Protein AF-A0A1Y6LSY5-F1 (afdb_monomer)

Organism: NCBI:txid1276529

Structure (mmCIF, N/CA/C/O backbone):
data_AF-A0A1Y6LSY5-F1
#
_entry.id   AF-A0A1Y6LSY5-F1
#
loop_
_atom_site.group_PDB
_atom_site.id
_atom_site.type_symbol
_atom_site.label_atom_id
_atom_site.label_alt_id
_atom_site.label_comp_id
_atom_site.label_asym_id
_atom_site.label_entity_id
_atom_site.label_seq_id
_atom_site.pdbx_PDB_ins_code
_atom_site.Cartn_x
_atom_site.Cartn_y
_atom_site.Cartn_z
_atom_site.occupancy
_atom_site.B_iso_or_equiv
_atom_site.auth_seq_id
_atom_site.auth_comp_id
_atom_site.aut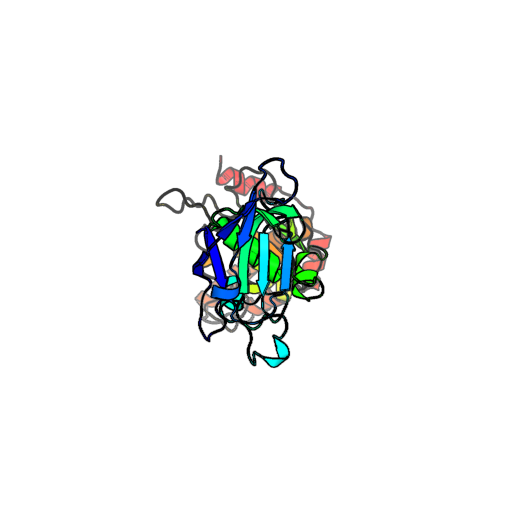h_asym_id
_atom_site.auth_atom_id
_atom_site.pdbx_PDB_model_num
ATOM 1 N N . MET A 1 1 ? 21.345 12.021 -33.290 1.00 91.94 1 MET A N 1
ATOM 2 C CA . MET A 1 1 ? 21.253 11.940 -31.817 1.00 91.94 1 MET A CA 1
ATOM 3 C C . MET A 1 1 ? 19.850 11.525 -31.396 1.00 91.94 1 MET A C 1
ATOM 5 O O . MET A 1 1 ? 18.907 11.811 -32.135 1.00 91.94 1 MET A O 1
ATOM 9 N N . ARG A 1 2 ? 19.722 10.850 -30.249 1.00 95.88 2 ARG A N 1
ATOM 10 C CA . ARG A 1 2 ? 18.450 10.449 -29.623 1.00 95.88 2 ARG A CA 1
ATOM 11 C C . ARG A 1 2 ? 18.491 10.653 -28.116 1.00 95.88 2 ARG A C 1
ATOM 13 O O . ARG A 1 2 ? 19.549 10.496 -27.515 1.00 95.88 2 ARG A O 1
ATOM 20 N N . ARG A 1 3 ? 17.364 11.013 -27.514 1.00 97.44 3 ARG A N 1
ATOM 21 C CA . ARG A 1 3 ? 17.230 11.173 -26.068 1.00 97.44 3 ARG A CA 1
ATOM 22 C C . ARG A 1 3 ? 17.108 9.805 -25.406 1.00 97.44 3 ARG A C 1
ATOM 24 O O . ARG A 1 3 ? 16.243 9.013 -25.765 1.00 97.44 3 ARG A O 1
ATOM 31 N N . VAL A 1 4 ? 17.954 9.555 -24.419 1.00 97.81 4 VAL A N 1
ATOM 32 C CA . VAL A 1 4 ? 18.065 8.290 -23.685 1.00 97.81 4 VAL A CA 1
ATOM 33 C C . VAL A 1 4 ? 17.999 8.541 -22.189 1.00 97.81 4 VAL A C 1
ATOM 35 O O . VAL A 1 4 ? 18.177 9.677 -21.748 1.00 97.81 4 VAL A O 1
ATOM 38 N N . ILE A 1 5 ? 17.760 7.495 -21.404 1.00 98.00 5 ILE A N 1
ATOM 39 C CA . ILE A 1 5 ? 17.793 7.586 -19.942 1.00 98.00 5 ILE A CA 1
ATOM 40 C C . ILE A 1 5 ? 19.147 7.088 -19.463 1.00 98.00 5 ILE A C 1
ATOM 42 O O . ILE A 1 5 ? 19.558 5.980 -19.799 1.00 98.00 5 ILE A O 1
ATOM 46 N N . PHE A 1 6 ? 19.821 7.890 -18.652 1.00 97.06 6 PHE A N 1
ATOM 47 C CA . PHE A 1 6 ? 21.109 7.565 -18.069 1.00 97.06 6 PHE A CA 1
ATOM 48 C C . PHE A 1 6 ? 21.019 7.531 -16.543 1.00 97.06 6 PHE A C 1
ATOM 50 O O . PHE A 1 6 ? 20.456 8.425 -15.909 1.00 97.06 6 PHE A O 1
ATOM 57 N N . PHE A 1 7 ? 21.596 6.486 -15.958 1.00 96.06 7 PHE A N 1
ATOM 58 C CA . PHE A 1 7 ? 21.745 6.287 -14.524 1.00 96.06 7 PHE A CA 1
ATOM 59 C C . PHE A 1 7 ? 23.231 6.389 -14.173 1.00 96.06 7 PHE A C 1
ATOM 61 O O . PHE A 1 7 ? 23.942 5.377 -14.186 1.00 96.06 7 PHE A O 1
ATOM 68 N N . PRO A 1 8 ? 23.727 7.597 -13.875 1.00 93.44 8 PRO A N 1
ATOM 69 C CA . PRO A 1 8 ? 25.110 7.791 -13.458 1.00 93.44 8 PRO A CA 1
ATOM 70 C C . PRO A 1 8 ? 25.452 7.024 -12.170 1.00 93.44 8 PRO A C 1
ATOM 72 O O . PRO A 1 8 ? 24.626 6.893 -11.269 1.00 93.44 8 PRO A O 1
ATOM 75 N N . ALA A 1 9 ? 26.703 6.567 -12.062 1.00 87.31 9 ALA A N 1
ATOM 76 C CA . ALA A 1 9 ? 27.170 5.736 -10.946 1.00 87.31 9 ALA A CA 1
ATOM 77 C C . ALA A 1 9 ? 27.631 6.513 -9.698 1.00 87.31 9 ALA A C 1
ATOM 79 O O . ALA A 1 9 ? 27.889 5.903 -8.663 1.00 87.31 9 ALA A O 1
ATOM 80 N N . HIS A 1 10 ? 27.781 7.840 -9.775 1.00 83.12 10 HIS A N 1
ATOM 81 C CA . HIS A 1 10 ? 28.336 8.625 -8.668 1.00 83.12 10 HIS A CA 1
ATOM 82 C C . HIS A 1 10 ? 27.351 8.764 -7.495 1.00 83.12 10 HIS A C 1
ATOM 84 O O . HIS A 1 10 ? 26.141 8.580 -7.631 1.00 83.12 10 HIS A O 1
ATOM 90 N N . THR A 1 11 ? 27.873 9.081 -6.311 1.00 79.12 11 THR A N 1
ATOM 91 C CA . THR A 1 11 ? 27.080 9.209 -5.082 1.00 79.12 11 THR A CA 1
ATOM 92 C C . THR A 1 11 ? 26.101 10.382 -5.157 1.00 79.12 11 THR A C 1
ATOM 94 O O . THR A 1 11 ? 26.493 11.500 -5.480 1.00 79.12 11 THR A O 1
ATOM 97 N N . GLY A 1 12 ? 24.835 10.141 -4.801 1.00 81.56 12 GLY A N 1
ATOM 98 C CA . GLY A 1 12 ? 23.785 11.168 -4.761 1.00 81.56 12 GLY A CA 1
ATOM 99 C C . GLY A 1 12 ? 23.181 11.503 -6.126 1.00 81.56 12 GLY A C 1
ATOM 100 O O . GLY A 1 12 ? 22.377 12.432 -6.229 1.00 81.56 12 GLY A O 1
ATOM 101 N N . ALA A 1 13 ? 23.553 10.752 -7.160 1.00 86.81 13 ALA A N 1
ATOM 102 C CA . ALA A 1 13 ? 23.092 10.990 -8.510 1.00 86.81 13 ALA A CA 1
ATOM 103 C C . ALA A 1 13 ? 21.610 10.633 -8.683 1.00 86.81 13 ALA A C 1
ATOM 105 O O . ALA A 1 13 ? 21.044 9.819 -7.950 1.00 86.81 13 ALA A O 1
ATOM 106 N N . LYS A 1 14 ? 20.977 11.243 -9.684 1.00 91.88 14 LYS A N 1
ATOM 107 C CA . LYS A 1 14 ? 19.593 10.969 -10.081 1.00 91.88 14 LYS A CA 1
ATOM 108 C C . LYS A 1 14 ? 19.559 10.494 -11.534 1.00 91.88 14 LYS A C 1
ATOM 110 O O . LYS A 1 14 ? 20.489 10.798 -12.279 1.00 91.88 14 LYS A O 1
ATOM 115 N N . PRO A 1 15 ? 18.507 9.767 -11.945 1.00 94.50 15 PRO A N 1
ATOM 116 C CA . PRO A 1 15 ? 18.290 9.467 -13.354 1.00 94.50 15 PRO A CA 1
ATOM 117 C C . PRO A 1 15 ? 18.149 10.761 -14.147 1.00 94.50 15 PRO A C 1
ATOM 119 O O . PRO A 1 15 ? 17.471 11.690 -13.701 1.00 94.50 15 PRO A O 1
ATOM 122 N N . GLU A 1 16 ? 18.751 10.803 -15.326 1.00 95.75 16 GLU A N 1
ATOM 123 C CA . GLU A 1 16 ? 18.718 11.975 -16.194 1.00 95.75 16 GLU A CA 1
ATOM 124 C C . GLU A 1 16 ? 18.523 11.584 -17.656 1.00 95.75 16 GLU A C 1
ATOM 126 O O . GLU A 1 16 ? 18.865 10.479 -18.080 1.00 95.75 16 GLU A O 1
ATOM 131 N N . PHE A 1 17 ? 17.970 12.506 -18.443 1.00 97.38 17 PHE A N 1
ATOM 132 C CA . PHE A 1 17 ? 17.958 12.357 -19.890 1.00 97.38 17 PHE A CA 1
ATOM 133 C C . PHE A 1 17 ? 19.288 12.829 -20.472 1.00 97.38 17 PHE A C 1
ATOM 135 O O . PHE A 1 17 ? 19.759 13.918 -20.144 1.00 97.38 17 PHE A O 1
ATOM 142 N N . ARG A 1 18 ? 19.860 12.044 -21.384 1.00 96.69 18 ARG A N 1
ATOM 143 C CA . ARG A 1 18 ? 21.050 12.418 -22.158 1.00 96.69 18 ARG A CA 1
ATOM 144 C C . ARG A 1 18 ? 20.812 12.268 -23.649 1.00 96.69 18 ARG A C 1
ATOM 146 O O . ARG A 1 18 ? 19.907 11.556 -24.074 1.00 96.69 18 ARG A O 1
ATOM 153 N N . TRP A 1 19 ? 21.637 12.941 -24.441 1.00 97.06 19 TRP A N 1
ATOM 154 C CA . TRP A 1 19 ? 21.686 12.747 -25.884 1.00 97.06 19 TRP A CA 1
ATOM 155 C C . TRP A 1 19 ? 22.710 11.670 -26.219 1.00 97.06 19 TRP A C 1
ATOM 157 O O . TRP A 1 19 ? 23.862 11.761 -25.808 1.00 97.06 19 TRP A O 1
ATOM 167 N N . LEU A 1 20 ? 22.273 10.663 -26.968 1.00 95.31 20 LEU A N 1
ATOM 168 C CA . LEU A 1 20 ? 23.091 9.567 -27.459 1.00 95.31 20 LEU A CA 1
ATOM 169 C C . LEU A 1 20 ? 23.329 9.724 -28.957 1.00 95.31 20 LEU A C 1
ATOM 171 O O . LEU A 1 20 ? 22.391 9.990 -29.724 1.00 95.31 20 LEU A O 1
ATOM 175 N N . ASN A 1 21 ? 24.572 9.539 -29.386 1.00 95.38 21 ASN A N 1
ATOM 176 C CA . ASN A 1 21 ? 24.885 9.447 -30.804 1.00 95.38 21 ASN A CA 1
ATOM 177 C C . ASN A 1 21 ? 24.342 8.132 -31.370 1.00 95.38 21 ASN A C 1
ATOM 179 O O . ASN A 1 21 ? 24.413 7.078 -30.746 1.00 95.38 21 ASN A O 1
ATOM 183 N N . VAL A 1 22 ? 23.741 8.224 -32.554 1.00 93.81 22 VAL A N 1
ATOM 184 C CA . VAL A 1 22 ? 23.185 7.076 -33.269 1.00 93.81 22 VAL A CA 1
ATOM 185 C C . VAL A 1 22 ? 23.714 7.150 -34.685 1.00 93.81 22 VAL A C 1
ATOM 187 O O . VAL A 1 22 ? 23.437 8.120 -35.396 1.00 93.81 22 VAL A O 1
ATOM 190 N N . HIS A 1 23 ? 24.484 6.143 -35.067 1.00 91.50 23 HIS A N 1
ATOM 191 C CA . HIS A 1 23 ? 25.054 6.015 -36.397 1.00 91.50 23 HIS A CA 1
ATOM 192 C C . HIS A 1 23 ? 24.059 5.297 -37.294 1.00 91.50 23 HIS A C 1
ATOM 194 O O . HIS A 1 23 ? 23.411 4.352 -36.862 1.00 91.50 23 HIS A O 1
ATOM 200 N N . THR A 1 24 ? 23.899 5.775 -38.527 1.00 89.94 24 THR A N 1
ATOM 201 C CA . THR A 1 24 ? 23.106 5.082 -39.548 1.00 89.94 24 THR A CA 1
ATOM 202 C C . THR A 1 24 ? 24.071 4.433 -40.525 1.00 89.94 24 THR A C 1
ATOM 204 O O . THR A 1 24 ? 24.927 5.117 -41.082 1.00 89.94 24 THR A O 1
ATOM 207 N N . MET A 1 25 ? 23.945 3.125 -40.696 1.00 86.56 25 MET A N 1
ATOM 208 C CA . MET A 1 25 ? 24.804 2.299 -41.538 1.00 86.56 25 MET A CA 1
ATOM 209 C C . MET A 1 25 ? 23.954 1.618 -42.613 1.00 86.56 25 MET A C 1
ATOM 211 O O . MET A 1 25 ? 22.769 1.354 -42.400 1.00 86.56 25 MET A O 1
ATOM 215 N N . LEU A 1 26 ? 24.544 1.366 -43.780 1.00 83.19 26 LEU A N 1
ATOM 216 C CA . LEU A 1 26 ? 23.905 0.605 -44.854 1.00 83.19 26 LEU A CA 1
ATOM 217 C C . LEU A 1 26 ? 24.051 -0.888 -44.564 1.00 83.19 26 LEU A C 1
ATOM 219 O O . LEU A 1 26 ? 25.122 -1.330 -44.155 1.00 83.19 26 LEU A O 1
ATOM 223 N N . MET A 1 27 ? 22.991 -1.664 -44.779 1.00 74.44 27 MET A N 1
ATOM 224 C CA . MET A 1 27 ? 23.094 -3.117 -44.739 1.00 74.44 27 MET A CA 1
ATOM 225 C C . MET A 1 27 ? 23.803 -3.635 -45.989 1.00 74.44 27 MET A C 1
ATOM 227 O O . MET A 1 27 ? 23.497 -3.231 -47.111 1.00 74.44 27 MET A O 1
ATOM 231 N N . ASP A 1 28 ? 24.681 -4.617 -45.798 1.00 68.50 28 ASP A N 1
ATOM 232 C CA . ASP A 1 28 ? 25.468 -5.260 -46.861 1.00 68.50 28 ASP A CA 1
ATOM 233 C C . ASP A 1 28 ? 24.628 -6.080 -47.866 1.00 68.50 28 ASP A C 1
ATOM 235 O O . ASP A 1 28 ? 25.158 -6.690 -48.791 1.00 68.50 28 ASP A O 1
ATOM 239 N N . LYS A 1 29 ? 23.296 -6.104 -47.720 1.00 66.81 29 LYS A N 1
ATOM 240 C CA . LYS A 1 29 ? 22.383 -6.905 -48.554 1.00 66.81 29 LYS A CA 1
ATOM 241 C C . LYS A 1 29 ? 22.022 -6.260 -49.899 1.00 66.81 29 LYS A C 1
ATOM 243 O O . LYS A 1 29 ? 21.258 -6.851 -50.657 1.00 66.81 29 LYS A O 1
ATOM 248 N N . GLY A 1 30 ? 22.558 -5.077 -50.215 1.00 61.47 30 GLY A N 1
ATOM 249 C CA . GLY A 1 30 ? 22.396 -4.432 -51.528 1.00 61.47 30 GLY A CA 1
ATOM 250 C C . GLY A 1 30 ? 20.985 -3.913 -51.844 1.00 61.47 30 GLY A C 1
ATOM 251 O O . GLY A 1 30 ? 20.753 -3.425 -52.946 1.00 61.47 30 GLY A O 1
ATOM 252 N N . ASP A 1 31 ? 20.049 -3.978 -50.893 1.00 74.75 31 ASP A N 1
ATOM 253 C CA . ASP A 1 31 ? 18.661 -3.507 -51.024 1.00 74.75 31 ASP A CA 1
ATOM 254 C C . ASP A 1 31 ? 18.472 -2.035 -50.605 1.00 74.75 31 ASP A C 1
ATOM 256 O O . ASP A 1 31 ? 17.360 -1.508 -50.637 1.00 74.75 31 ASP A O 1
ATOM 260 N N . GLY A 1 32 ? 19.557 -1.363 -50.205 1.00 74.50 32 GLY A N 1
ATOM 261 C CA . GLY A 1 32 ? 19.534 0.014 -49.710 1.00 74.50 32 GLY A CA 1
ATOM 262 C C . GLY A 1 32 ? 18.937 0.165 -48.308 1.00 74.50 32 GLY A C 1
ATOM 263 O O . GLY A 1 32 ? 18.716 1.294 -47.868 1.00 74.50 32 GLY A O 1
ATOM 264 N N . SER A 1 33 ? 18.672 -0.934 -47.593 1.00 79.75 33 SER A N 1
ATOM 265 C CA . SER A 1 33 ? 18.191 -0.868 -46.215 1.00 79.75 33 SER A CA 1
ATOM 266 C C . SER A 1 33 ? 19.272 -0.321 -45.278 1.00 79.75 33 SER A C 1
ATOM 268 O O . SER A 1 33 ? 20.468 -0.570 -45.439 1.00 79.75 33 SER A O 1
ATOM 270 N N . THR A 1 34 ? 18.849 0.468 -44.292 1.00 85.69 34 THR A N 1
ATOM 271 C CA . THR A 1 34 ? 19.737 1.058 -43.285 1.00 85.69 34 THR A CA 1
ATOM 272 C C . THR A 1 34 ? 19.399 0.544 -41.899 1.00 85.69 34 THR A C 1
ATOM 274 O O . THR A 1 34 ? 18.222 0.360 -41.577 1.00 85.69 34 THR A O 1
ATOM 277 N N . TYR A 1 35 ? 20.408 0.427 -41.046 1.00 89.00 35 TYR A N 1
ATOM 278 C CA . TYR A 1 35 ? 20.239 0.183 -39.620 1.00 89.00 35 TYR A CA 1
ATOM 279 C C . TYR A 1 35 ? 20.907 1.269 -38.788 1.00 89.00 35 TYR A C 1
ATOM 281 O O . TYR A 1 35 ? 21.721 2.057 -39.268 1.00 89.00 35 TYR A O 1
ATOM 289 N N . GLN A 1 36 ? 20.498 1.332 -37.531 1.00 91.38 36 GLN A N 1
ATOM 290 C CA . GLN A 1 36 ? 20.936 2.293 -36.545 1.00 91.38 36 GLN A CA 1
ATOM 291 C C . GLN A 1 36 ? 21.673 1.580 -35.420 1.00 91.38 36 GLN A C 1
ATOM 293 O O . GLN A 1 36 ? 21.140 0.640 -34.829 1.00 91.38 36 GLN A O 1
ATOM 298 N N . THR A 1 37 ? 22.866 2.075 -35.106 1.00 90.50 37 THR A N 1
ATOM 299 C CA . THR A 1 37 ? 23.725 1.593 -34.021 1.00 90.50 37 THR A CA 1
ATOM 300 C C . THR A 1 37 ? 23.961 2.717 -33.007 1.00 90.50 37 THR A C 1
ATOM 302 O O . THR A 1 37 ? 24.405 3.808 -33.384 1.00 90.50 37 THR A O 1
ATOM 305 N N . PRO A 1 38 ? 23.623 2.506 -31.722 1.00 92.31 38 PRO A N 1
ATOM 306 C CA . PRO A 1 38 ? 23.819 3.506 -30.680 1.00 92.31 38 PRO A CA 1
ATOM 307 C C . PRO A 1 38 ? 25.255 3.482 -30.141 1.00 92.31 38 PRO A C 1
ATOM 309 O O . PRO A 1 38 ? 25.773 2.428 -29.782 1.00 92.31 38 PRO A O 1
ATOM 312 N N . ASP A 1 39 ? 25.868 4.655 -29.999 1.00 92.69 39 ASP A N 1
ATOM 313 C CA . ASP A 1 39 ? 27.188 4.824 -29.379 1.00 92.69 39 ASP A CA 1
ATOM 314 C C . ASP A 1 39 ? 27.072 4.859 -27.846 1.00 92.69 39 ASP A C 1
ATOM 316 O O . ASP A 1 39 ? 27.205 5.899 -27.198 1.00 92.69 39 ASP A O 1
ATOM 320 N N . VAL A 1 40 ? 26.755 3.709 -27.246 1.00 92.12 40 VAL A N 1
ATOM 321 C CA . VAL A 1 40 ? 26.609 3.578 -25.784 1.00 92.12 40 VAL A CA 1
ATOM 322 C C . VAL A 1 40 ? 27.934 3.717 -25.033 1.00 92.12 40 VAL A C 1
ATOM 324 O O . VAL A 1 40 ? 27.926 4.077 -23.856 1.00 92.12 40 VAL A O 1
ATOM 327 N N . GLN A 1 41 ? 29.064 3.480 -25.704 1.00 90.31 41 GLN A N 1
ATOM 328 C CA . GLN A 1 41 ? 30.402 3.605 -25.119 1.00 90.31 41 GLN A CA 1
ATOM 329 C C . GLN A 1 41 ? 30.705 5.048 -24.715 1.00 90.31 41 GLN A C 1
ATOM 331 O O . GLN A 1 41 ? 31.271 5.267 -23.649 1.00 90.31 41 GLN A O 1
ATOM 336 N N . SER A 1 42 ? 30.201 6.039 -25.458 1.00 90.56 42 SER A N 1
ATOM 337 C CA . SER A 1 42 ? 30.296 7.452 -25.055 1.00 90.56 42 SER A CA 1
ATOM 338 C C . SER A 1 42 ? 29.723 7.762 -23.659 1.00 90.56 42 SER A C 1
ATOM 340 O O . SER A 1 42 ? 30.091 8.769 -23.051 1.00 90.56 42 SER A O 1
ATOM 342 N N . LEU A 1 43 ? 28.829 6.914 -23.132 1.00 91.12 43 LEU A N 1
ATOM 343 C CA . LEU A 1 43 ? 28.231 7.060 -21.800 1.00 91.12 43 LEU A CA 1
ATOM 344 C C . LEU A 1 43 ? 28.724 6.028 -20.780 1.00 91.12 43 LEU A C 1
ATOM 346 O O . LEU A 1 43 ? 28.716 6.322 -19.584 1.00 91.12 43 LEU A O 1
ATOM 350 N N . LEU A 1 44 ? 29.100 4.829 -21.230 1.00 89.75 44 LEU A N 1
ATOM 351 C CA . LEU A 1 44 ? 29.504 3.716 -20.363 1.00 89.75 44 LEU A CA 1
ATOM 352 C C . LEU A 1 44 ? 31.029 3.556 -20.234 1.00 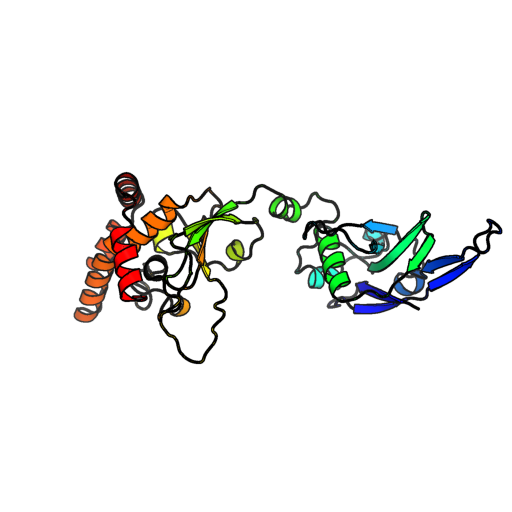89.75 44 LEU A C 1
ATOM 354 O O . LEU A 1 44 ? 31.478 2.883 -19.312 1.00 89.75 44 LEU A O 1
ATOM 358 N N . GLY A 1 45 ? 31.814 4.192 -21.107 1.00 85.69 45 GLY A N 1
ATOM 359 C CA . GLY A 1 45 ? 33.269 4.051 -21.189 1.00 85.69 45 GLY A CA 1
ATOM 360 C C . GLY A 1 45 ? 33.726 2.888 -22.079 1.00 85.69 45 GLY A C 1
ATOM 361 O O . GLY A 1 45 ? 32.924 2.258 -22.770 1.00 85.69 45 GLY A O 1
ATOM 362 N N . ASP A 1 46 ? 35.028 2.595 -22.029 1.00 76.06 46 ASP A N 1
ATOM 363 C CA . ASP A 1 46 ? 35.735 1.653 -22.919 1.00 76.06 46 ASP A CA 1
ATOM 364 C C . ASP A 1 46 ? 35.504 0.161 -22.587 1.00 76.06 46 ASP A C 1
ATOM 366 O O . ASP A 1 46 ? 36.222 -0.722 -23.060 1.00 76.06 46 ASP A O 1
ATOM 370 N N . GLY A 1 47 ? 34.513 -0.140 -21.745 1.00 73.00 47 GLY A N 1
ATOM 371 C CA . GLY A 1 47 ? 34.140 -1.506 -21.388 1.00 73.00 47 GLY A CA 1
ATOM 372 C C . GLY A 1 47 ? 33.438 -2.261 -22.523 1.00 73.00 47 GLY A C 1
ATOM 373 O O . GLY A 1 47 ? 33.118 -1.716 -23.581 1.00 73.00 47 GLY A O 1
ATOM 374 N N . SER A 1 48 ? 33.152 -3.543 -22.282 1.00 79.06 48 SER A N 1
ATOM 375 C CA . SER A 1 48 ? 32.269 -4.359 -23.129 1.00 79.06 48 SER A CA 1
ATOM 376 C C . SER A 1 48 ? 30.867 -4.383 -22.513 1.00 79.06 48 SER A C 1
ATOM 378 O O . SER A 1 48 ? 30.593 -5.249 -21.680 1.00 79.06 48 SER A O 1
ATOM 380 N N . PRO A 1 49 ? 29.982 -3.424 -22.850 1.00 86.94 49 PRO A N 1
ATOM 381 C CA . PRO A 1 49 ? 28.686 -3.323 -22.202 1.00 86.94 49 PRO A CA 1
ATOM 382 C C . PRO A 1 49 ? 27.808 -4.528 -22.542 1.00 86.94 49 PRO A C 1
ATOM 384 O O . PRO A 1 49 ? 27.641 -4.893 -23.707 1.00 86.94 49 PRO A O 1
ATOM 387 N N . GLN A 1 50 ? 27.181 -5.107 -21.524 1.00 88.50 50 GLN A N 1
ATOM 388 C CA . GLN A 1 50 ? 26.090 -6.051 -21.720 1.00 88.50 50 GLN A CA 1
ATOM 389 C C . GLN A 1 50 ? 24.815 -5.297 -22.063 1.00 88.50 50 GLN A C 1
ATOM 391 O O . GLN A 1 50 ? 24.610 -4.158 -21.645 1.00 88.50 50 GLN A O 1
ATOM 396 N N . THR A 1 51 ? 23.947 -5.942 -22.838 1.00 90.00 51 THR A N 1
ATOM 397 C CA . THR A 1 51 ? 22.673 -5.363 -23.266 1.00 90.00 51 THR A CA 1
ATOM 398 C C . THR A 1 51 ? 21.539 -6.326 -22.983 1.00 90.00 51 THR A C 1
ATOM 400 O O . THR A 1 51 ? 21.547 -7.466 -23.445 1.00 90.00 51 THR A O 1
ATOM 403 N N . ILE A 1 52 ? 20.521 -5.842 -22.277 1.00 90.94 52 ILE A N 1
ATOM 404 C CA . ILE A 1 52 ? 19.315 -6.607 -21.975 1.00 90.94 52 ILE A CA 1
ATOM 405 C C . ILE A 1 52 ? 18.112 -5.873 -22.524 1.00 90.94 52 ILE A C 1
ATOM 407 O O . ILE A 1 52 ? 17.926 -4.684 -22.285 1.00 90.94 52 ILE A O 1
ATOM 411 N N . ARG A 1 53 ? 17.286 -6.601 -23.271 1.00 91.56 53 ARG A N 1
ATOM 412 C CA . ARG A 1 53 ? 16.080 -6.067 -23.890 1.00 91.56 53 ARG A CA 1
ATOM 413 C C . ARG A 1 53 ? 14.837 -6.563 -23.168 1.00 91.56 53 ARG A C 1
ATOM 415 O O . ARG A 1 53 ? 14.765 -7.732 -22.795 1.00 91.56 53 ARG A O 1
ATOM 422 N N . PHE A 1 54 ? 13.842 -5.692 -23.053 1.00 91.06 54 PHE A N 1
ATOM 423 C CA . PHE A 1 54 ? 12.489 -6.057 -22.660 1.00 91.06 54 PHE A CA 1
ATOM 424 C C . PHE A 1 54 ? 11.455 -5.354 -23.547 1.00 91.06 54 PHE A C 1
ATOM 426 O O . PHE A 1 54 ? 11.660 -4.226 -23.999 1.00 91.06 54 PHE A O 1
ATOM 433 N N . ASP A 1 55 ? 10.340 -6.037 -23.803 1.00 92.12 55 ASP A N 1
ATOM 434 C CA . ASP A 1 55 ? 9.244 -5.556 -24.657 1.00 92.12 55 ASP A CA 1
ATOM 435 C C . ASP A 1 55 ? 7.911 -5.438 -23.876 1.00 92.12 55 ASP A C 1
ATOM 437 O O . ASP A 1 55 ? 6.863 -5.133 -24.446 1.00 92.12 55 ASP A O 1
ATOM 441 N N . GLU A 1 56 ? 7.937 -5.659 -22.556 1.00 86.75 56 GLU A N 1
ATOM 442 C CA . GLU A 1 56 ? 6.773 -5.578 -21.666 1.00 86.75 56 GLU A CA 1
ATOM 443 C C . GLU A 1 56 ? 7.135 -4.923 -20.326 1.00 86.75 56 GLU A C 1
ATOM 445 O O . GLU A 1 56 ? 8.151 -5.248 -19.709 1.00 86.75 56 GLU A O 1
ATOM 450 N N . ASN A 1 57 ? 6.261 -4.046 -19.835 1.00 84.38 57 ASN A N 1
ATOM 451 C CA . ASN A 1 57 ? 6.278 -3.588 -18.455 1.00 84.38 57 ASN A CA 1
ATOM 452 C C . ASN A 1 57 ? 5.557 -4.613 -17.564 1.00 84.38 57 ASN A C 1
ATOM 454 O O . ASN A 1 57 ? 4.334 -4.591 -17.418 1.00 84.38 57 ASN A O 1
ATOM 458 N N . LEU A 1 58 ? 6.330 -5.492 -16.925 1.00 78.62 58 LEU A N 1
ATOM 459 C CA . LEU A 1 58 ? 5.809 -6.588 -16.097 1.00 78.62 58 LEU A CA 1
ATOM 460 C C . LEU A 1 58 ? 5.137 -6.139 -14.789 1.00 78.62 58 LEU A C 1
ATOM 462 O O . LEU A 1 58 ? 4.457 -6.949 -14.152 1.00 78.62 58 LEU A O 1
ATOM 466 N N . ILE A 1 59 ? 5.318 -4.880 -14.372 1.00 75.31 59 ILE A N 1
ATOM 467 C CA . ILE A 1 59 ? 4.607 -4.310 -13.218 1.00 75.31 59 ILE A CA 1
ATOM 468 C C . ILE A 1 59 ? 3.205 -3.872 -13.626 1.00 75.31 59 ILE A C 1
ATOM 470 O O . ILE A 1 59 ? 2.249 -4.139 -12.900 1.00 75.31 59 ILE A O 1
ATOM 474 N N . LEU A 1 60 ? 3.090 -3.194 -14.768 1.00 74.50 60 LEU A N 1
ATOM 475 C CA . LEU A 1 60 ? 1.814 -2.704 -15.286 1.00 74.50 60 LEU A CA 1
ATOM 476 C C . LEU A 1 60 ? 1.046 -3.776 -16.075 1.00 74.50 60 LEU A C 1
ATOM 478 O O . LEU A 1 60 ? -0.146 -3.608 -16.308 1.00 74.50 60 LEU A O 1
ATOM 482 N N . GLY A 1 61 ? 1.706 -4.874 -16.463 1.00 75.06 61 GLY A N 1
ATOM 483 C CA . GLY A 1 61 ? 1.135 -5.907 -17.333 1.00 75.06 61 GLY A CA 1
ATOM 484 C C . GLY A 1 61 ? 0.838 -5.380 -18.738 1.00 75.06 61 GLY A C 1
ATOM 485 O O . GLY A 1 61 ? -0.157 -5.770 -19.346 1.00 75.06 61 GLY A O 1
ATOM 486 N N . ALA A 1 62 ? 1.650 -4.434 -19.217 1.00 80.12 62 ALA A N 1
ATOM 487 C CA . ALA A 1 62 ? 1.424 -3.713 -20.464 1.00 80.12 62 ALA A CA 1
ATOM 488 C C . ALA A 1 62 ? 2.575 -3.947 -21.449 1.00 80.12 62 ALA A C 1
ATOM 490 O O . ALA A 1 62 ? 3.747 -3.831 -21.086 1.00 80.12 62 ALA A O 1
ATOM 491 N N . LYS A 1 63 ? 2.242 -4.238 -22.711 1.00 89.50 63 LYS A N 1
ATOM 492 C CA . LYS A 1 63 ? 3.230 -4.320 -23.795 1.00 89.50 63 LYS A CA 1
ATOM 493 C C . LYS A 1 63 ? 3.752 -2.933 -24.152 1.00 89.50 63 LYS A C 1
ATOM 495 O O . LYS A 1 63 ? 2.987 -1.971 -24.172 1.00 89.50 63 LYS A O 1
ATOM 500 N N . LEU A 1 64 ? 5.037 -2.854 -24.477 1.00 88.19 64 LEU A N 1
ATOM 501 C CA . LEU A 1 64 ? 5.660 -1.620 -24.936 1.00 88.19 64 LEU A CA 1
ATOM 502 C C . LEU A 1 64 ? 5.448 -1.447 -26.441 1.00 88.19 64 LEU A C 1
ATOM 504 O O . LEU A 1 64 ? 5.536 -2.407 -27.206 1.00 88.19 64 LEU A O 1
ATOM 508 N N . ASN A 1 65 ? 5.226 -0.205 -26.876 1.00 85.81 65 ASN A N 1
ATOM 509 C CA . ASN A 1 65 ? 5.145 0.128 -28.304 1.00 85.81 65 ASN A CA 1
ATOM 510 C C . ASN A 1 65 ? 6.480 -0.133 -29.019 1.00 85.81 65 ASN A C 1
ATOM 512 O O . ASN A 1 65 ? 6.510 -0.579 -30.164 1.00 85.81 65 ASN A O 1
ATOM 516 N N . LEU A 1 66 ? 7.585 0.139 -28.322 1.00 90.62 66 LEU A N 1
ATOM 517 C CA . LEU A 1 66 ? 8.946 -0.154 -28.744 1.00 90.62 66 LEU A CA 1
ATOM 518 C C . LEU A 1 66 ? 9.676 -0.805 -27.578 1.00 90.62 66 LEU A C 1
ATOM 520 O O . LEU A 1 66 ? 9.640 -0.288 -26.463 1.00 90.62 66 LEU A O 1
ATOM 524 N N . GLY A 1 67 ? 10.365 -1.912 -27.839 1.00 92.56 67 GLY A N 1
ATOM 525 C CA . GLY A 1 67 ? 11.200 -2.518 -26.810 1.00 92.56 67 GLY A CA 1
ATOM 526 C C . GLY A 1 67 ? 12.349 -1.612 -26.399 1.00 92.56 67 GLY A C 1
ATOM 527 O O . GLY A 1 67 ? 12.910 -0.859 -27.207 1.00 92.56 67 GLY A O 1
ATOM 528 N N . ILE A 1 68 ? 12.693 -1.720 -25.125 1.00 95.81 68 ILE A N 1
ATOM 529 C CA . ILE A 1 68 ? 13.732 -0.938 -24.475 1.00 95.81 68 ILE A CA 1
ATOM 530 C C . ILE A 1 68 ? 14.936 -1.845 -24.253 1.00 95.81 68 ILE A C 1
ATOM 532 O O . ILE A 1 68 ? 14.799 -2.992 -23.827 1.00 95.81 68 ILE A O 1
ATOM 536 N N . ASN A 1 69 ? 16.119 -1.323 -24.553 1.00 94.69 69 ASN A N 1
ATOM 537 C CA . ASN A 1 69 ? 17.391 -1.965 -24.264 1.00 94.69 69 ASN A CA 1
ATOM 538 C C . ASN A 1 69 ? 18.045 -1.226 -23.101 1.00 94.69 69 ASN A C 1
ATOM 540 O O . ASN A 1 69 ? 18.095 0.002 -23.104 1.00 94.69 69 ASN A O 1
ATOM 544 N N . VAL A 1 70 ? 18.539 -1.979 -22.126 1.00 95.12 70 VAL A N 1
ATOM 545 C CA . VAL A 1 70 ? 19.299 -1.502 -20.974 1.00 95.12 70 VAL A CA 1
ATOM 546 C C . VAL A 1 70 ? 20.721 -2.009 -21.133 1.00 95.12 70 VAL A C 1
ATOM 548 O O . VAL A 1 70 ? 20.945 -3.219 -21.167 1.00 95.12 70 VAL A O 1
ATOM 551 N N . CYS A 1 71 ? 21.660 -1.081 -21.255 1.00 94.00 71 CYS A N 1
ATOM 552 C CA . CYS A 1 71 ? 23.079 -1.353 -21.390 1.00 94.00 71 CYS A CA 1
ATOM 553 C C . CYS A 1 71 ? 23.811 -0.965 -20.112 1.00 94.00 71 CYS A C 1
ATOM 555 O O . CYS A 1 71 ? 23.573 0.107 -19.550 1.00 94.00 71 CYS A O 1
ATOM 557 N N . PHE A 1 72 ? 24.704 -1.835 -19.667 1.00 91.38 72 PHE A N 1
ATOM 558 C CA . PHE A 1 72 ? 25.468 -1.666 -18.439 1.00 91.38 72 PHE A CA 1
ATOM 559 C C . PHE A 1 72 ? 26.811 -2.380 -18.560 1.00 91.38 72 PHE A C 1
ATOM 561 O O . PHE A 1 72 ? 26.980 -3.276 -19.386 1.00 91.38 72 PHE A O 1
ATOM 568 N N . ASP A 1 73 ? 27.766 -1.969 -17.742 1.00 85.81 73 ASP A N 1
ATOM 569 C CA . ASP A 1 73 ? 29.054 -2.644 -17.621 1.00 85.81 73 ASP A CA 1
ATOM 570 C C . ASP A 1 73 ? 28.906 -3.878 -16.717 1.00 85.81 73 ASP A C 1
ATOM 572 O O . ASP A 1 73 ? 28.499 -3.755 -15.563 1.00 85.81 73 ASP A O 1
ATOM 576 N N . ASP A 1 74 ? 29.184 -5.071 -17.246 1.00 69.44 74 ASP A N 1
ATOM 577 C CA . ASP A 1 74 ? 29.003 -6.342 -16.524 1.00 69.44 74 ASP A CA 1
ATOM 578 C C . ASP A 1 74 ? 30.222 -6.735 -15.680 1.00 69.44 74 ASP A C 1
ATOM 580 O O . ASP A 1 74 ? 30.145 -7.642 -14.857 1.00 69.44 74 ASP A O 1
ATOM 584 N N . ASN A 1 75 ? 31.317 -5.972 -15.764 1.00 68.75 75 ASN A N 1
ATOM 585 C CA . ASN A 1 75 ? 32.451 -6.092 -14.841 1.00 68.75 75 ASN A CA 1
ATOM 586 C C . ASN A 1 75 ? 32.158 -5.420 -13.488 1.00 68.75 75 ASN A C 1
ATOM 588 O O . ASN A 1 75 ? 33.057 -4.961 -12.779 1.00 68.75 75 ASN A O 1
ATOM 592 N N . PHE A 1 76 ? 30.882 -5.311 -13.113 1.00 68.38 76 PHE A N 1
ATOM 593 C CA . PHE A 1 76 ? 30.449 -4.390 -12.076 1.00 68.38 76 PHE A CA 1
ATOM 594 C C . PHE A 1 76 ? 30.932 -4.755 -10.668 1.00 68.38 76 PHE A C 1
ATOM 596 O O . PHE A 1 76 ? 31.024 -3.873 -9.812 1.00 68.38 76 PHE A O 1
ATOM 603 N N . LEU A 1 77 ? 31.238 -6.034 -10.423 1.00 62.44 77 LEU A N 1
ATOM 604 C CA . LEU A 1 77 ? 31.821 -6.502 -9.163 1.00 62.44 77 LEU A CA 1
ATOM 605 C C . LEU A 1 77 ? 33.285 -6.079 -9.007 1.00 62.44 77 LEU A C 1
ATOM 607 O O . LEU A 1 77 ? 33.713 -5.810 -7.886 1.00 62.44 77 LEU A O 1
ATOM 611 N N . ASP A 1 78 ? 34.013 -5.969 -10.118 1.00 66.56 78 ASP A N 1
ATOM 612 C CA . ASP A 1 78 ? 35.441 -5.648 -10.130 1.00 66.56 78 ASP A CA 1
ATOM 613 C C . ASP A 1 78 ? 35.681 -4.139 -10.275 1.00 66.56 78 ASP A C 1
ATOM 615 O O . ASP A 1 78 ? 36.617 -3.591 -9.694 1.00 66.56 78 ASP A O 1
ATOM 619 N N . SER A 1 79 ? 34.824 -3.445 -11.031 1.00 73.88 79 SER A N 1
ATOM 620 C CA . SER A 1 79 ? 34.999 -2.025 -11.366 1.00 73.88 79 SER A CA 1
ATOM 621 C C . SER A 1 79 ? 34.268 -1.053 -10.434 1.00 73.88 79 SER A C 1
ATOM 623 O O . SER A 1 79 ? 34.637 0.122 -10.385 1.00 73.88 79 SER A O 1
ATOM 625 N N . TYR A 1 80 ? 33.262 -1.499 -9.665 1.00 79.38 80 TYR A N 1
ATOM 626 C CA . TYR A 1 80 ? 32.470 -0.603 -8.811 1.00 79.38 80 TYR A CA 1
ATOM 627 C C . TYR A 1 80 ? 32.238 -1.169 -7.405 1.00 79.38 80 TYR A C 1
ATOM 629 O O . TYR A 1 80 ? 31.641 -2.227 -7.195 1.00 79.38 80 TYR A O 1
ATOM 637 N N . SER A 1 81 ? 32.650 -0.400 -6.398 1.00 77.88 81 SER A N 1
ATOM 638 C CA . SER A 1 81 ? 32.548 -0.786 -4.986 1.00 77.88 81 SER A CA 1
ATOM 639 C C . SER A 1 81 ? 31.182 -0.501 -4.349 1.00 77.88 81 SER A C 1
ATOM 641 O O . SER A 1 81 ? 30.909 -1.004 -3.260 1.00 77.88 81 SER A O 1
ATOM 643 N N . SER A 1 82 ? 30.314 0.280 -5.000 1.00 85.25 82 SER A N 1
ATOM 644 C CA . SER A 1 82 ? 29.036 0.736 -4.441 1.00 85.25 82 SER A CA 1
ATOM 645 C C . SER A 1 82 ? 27.861 0.595 -5.413 1.00 85.25 82 SER A C 1
ATOM 647 O O . SER A 1 82 ? 28.022 0.589 -6.634 1.00 85.25 82 SER A O 1
ATOM 649 N N . ALA A 1 83 ? 26.654 0.485 -4.850 1.00 88.56 83 ALA A N 1
ATOM 650 C CA . ALA A 1 83 ? 25.408 0.451 -5.608 1.00 88.56 83 ALA A CA 1
ATOM 651 C C . ALA A 1 83 ? 25.122 1.791 -6.308 1.00 88.56 83 ALA A C 1
ATOM 653 O O . ALA A 1 83 ? 25.349 2.869 -5.752 1.00 88.56 83 ALA A O 1
ATOM 654 N N . ASN A 1 84 ? 24.547 1.721 -7.508 1.00 91.50 84 ASN A N 1
ATOM 655 C CA . ASN A 1 84 ? 24.172 2.879 -8.309 1.00 91.50 84 ASN A CA 1
ATOM 656 C C . ASN A 1 84 ? 23.042 3.666 -7.619 1.00 91.50 84 ASN A C 1
ATOM 658 O O . ASN A 1 84 ? 21.882 3.242 -7.566 1.00 91.50 84 ASN A O 1
ATOM 662 N N . THR A 1 85 ? 23.384 4.845 -7.092 1.00 92.25 85 THR A N 1
ATOM 663 C CA . THR A 1 85 ? 22.438 5.661 -6.319 1.00 92.25 85 THR A CA 1
ATOM 664 C C . THR A 1 85 ? 21.284 6.212 -7.161 1.00 92.25 85 THR A C 1
ATOM 666 O O . THR A 1 85 ? 20.164 6.277 -6.653 1.00 92.25 85 THR A O 1
ATOM 669 N N . ALA A 1 86 ? 21.495 6.486 -8.454 1.00 94.81 86 ALA A N 1
ATOM 670 C CA . ALA A 1 86 ? 20.433 6.930 -9.355 1.00 94.81 86 ALA A CA 1
ATOM 671 C C . ALA A 1 86 ? 19.350 5.856 -9.534 1.00 94.81 86 ALA A C 1
ATOM 673 O O . ALA A 1 86 ? 18.158 6.171 -9.495 1.00 94.81 86 ALA A O 1
ATOM 674 N N . ILE A 1 87 ? 19.739 4.583 -9.657 1.00 93.62 87 ILE A N 1
ATOM 675 C CA . ILE A 1 87 ? 18.798 3.452 -9.728 1.00 93.62 87 ILE A CA 1
ATOM 676 C C . ILE A 1 87 ? 18.046 3.286 -8.407 1.00 93.62 87 ILE A C 1
ATOM 678 O O . ILE A 1 87 ? 16.824 3.098 -8.400 1.00 93.62 87 ILE A O 1
ATOM 682 N N . LEU A 1 88 ? 18.740 3.398 -7.272 1.00 89.94 88 LEU A N 1
ATOM 683 C CA . LEU A 1 88 ? 18.094 3.346 -5.960 1.00 89.94 88 LEU A CA 1
ATOM 684 C C . LEU A 1 88 ? 17.066 4.470 -5.796 1.00 89.94 88 LEU A C 1
ATOM 686 O O . LEU A 1 88 ? 15.973 4.222 -5.294 1.00 89.94 88 LEU A O 1
ATOM 690 N N . THR A 1 89 ? 17.361 5.684 -6.257 1.00 89.69 89 THR A N 1
ATOM 691 C CA . THR A 1 89 ? 16.398 6.789 -6.234 1.00 89.69 89 THR A CA 1
ATOM 692 C C . THR A 1 89 ? 15.216 6.532 -7.170 1.00 89.69 89 THR A C 1
ATOM 694 O O . THR A 1 89 ? 14.073 6.657 -6.734 1.00 89.69 89 THR A O 1
ATOM 697 N N . ALA A 1 90 ? 15.458 6.106 -8.414 1.00 90.94 90 ALA A N 1
ATOM 698 C CA . ALA A 1 90 ? 14.406 5.836 -9.403 1.00 90.94 90 ALA A CA 1
ATOM 699 C C . ALA A 1 90 ? 13.410 4.764 -8.951 1.00 90.94 90 ALA A C 1
ATOM 701 O O . ALA A 1 90 ? 12.218 4.833 -9.233 1.00 90.94 90 ALA A O 1
ATOM 702 N N . THR A 1 91 ? 13.918 3.752 -8.252 1.00 89.12 91 THR A N 1
ATOM 703 C CA . THR A 1 91 ? 13.139 2.587 -7.825 1.00 89.12 91 THR A CA 1
ATOM 704 C C . THR A 1 91 ? 12.604 2.717 -6.402 1.00 89.12 91 THR A C 1
ATOM 706 O O . THR A 1 91 ? 12.014 1.769 -5.889 1.00 89.12 91 THR A O 1
ATOM 709 N N . ASN A 1 92 ? 12.826 3.855 -5.734 1.00 87.19 92 ASN A N 1
ATOM 710 C CA . ASN A 1 92 ? 12.570 4.025 -4.304 1.00 87.19 92 ASN A CA 1
ATOM 711 C C . ASN A 1 92 ? 13.176 2.879 -3.462 1.00 87.19 92 ASN A C 1
ATOM 713 O O . ASN A 1 92 ? 12.517 2.292 -2.605 1.00 87.19 92 ASN A O 1
ATOM 717 N N . ARG A 1 93 ? 14.428 2.518 -3.777 1.00 84.94 93 ARG A N 1
ATOM 718 C CA . ARG A 1 93 ? 15.216 1.423 -3.185 1.00 84.94 93 ARG A CA 1
ATOM 719 C C . ARG A 1 93 ? 14.599 0.032 -3.356 1.00 84.94 93 ARG A C 1
ATOM 721 O O . ARG A 1 93 ? 14.929 -0.880 -2.606 1.00 84.94 93 ARG A O 1
ATOM 728 N N . LYS A 1 94 ? 13.711 -0.144 -4.337 1.00 83.50 94 LYS A N 1
ATOM 729 C CA . LYS A 1 94 ? 13.048 -1.429 -4.608 1.00 83.50 94 LYS A CA 1
ATOM 730 C C . LYS A 1 94 ? 13.743 -2.247 -5.697 1.00 83.50 94 LYS A C 1
ATOM 732 O O . LYS A 1 94 ? 13.253 -3.332 -5.967 1.00 83.50 94 LYS A O 1
ATOM 737 N N . ALA A 1 95 ? 14.831 -1.765 -6.312 1.00 86.44 95 ALA A N 1
ATOM 738 C CA . ALA A 1 95 ? 15.555 -2.467 -7.380 1.00 86.44 95 ALA A CA 1
ATOM 739 C C . ALA A 1 95 ? 15.788 -3.962 -7.069 1.00 86.44 95 ALA A C 1
ATOM 741 O O . ALA A 1 95 ? 16.197 -4.321 -5.965 1.00 86.44 95 ALA A O 1
ATOM 742 N N . GLY A 1 96 ? 15.519 -4.829 -8.050 1.00 77.31 96 GLY A N 1
ATOM 743 C CA . GLY A 1 96 ? 15.601 -6.288 -7.903 1.00 77.31 96 GLY A CA 1
ATOM 744 C C . GLY A 1 96 ? 17.030 -6.837 -7.940 1.00 77.31 96 GLY A C 1
ATOM 745 O O . GLY A 1 96 ? 17.273 -8.007 -7.662 1.00 77.31 96 GLY A O 1
ATOM 746 N N . HIS A 1 97 ? 17.994 -5.993 -8.267 1.00 82.44 97 HIS A N 1
ATOM 747 C CA . HIS A 1 97 ? 19.396 -6.349 -8.352 1.00 82.44 97 HIS A CA 1
ATOM 748 C C . HIS A 1 97 ? 20.230 -5.200 -7.795 1.00 82.44 97 HIS A C 1
ATOM 750 O O . HIS A 1 97 ? 19.826 -4.036 -7.878 1.00 82.44 97 HIS A O 1
ATOM 756 N N . GLU A 1 98 ? 21.384 -5.525 -7.220 1.00 83.50 98 GLU A N 1
ATOM 757 C CA . GLU A 1 98 ? 22.339 -4.527 -6.748 1.00 83.50 98 GLU A CA 1
ATOM 758 C C . GLU A 1 98 ? 23.137 -3.986 -7.936 1.00 83.50 98 GLU A C 1
ATOM 760 O O . GLU A 1 98 ? 24.312 -4.285 -8.117 1.00 83.50 98 GLU A O 1
ATOM 765 N N . TRP A 1 99 ? 22.462 -3.205 -8.778 1.00 87.62 99 TRP A N 1
ATOM 766 C CA . TRP A 1 99 ? 23.082 -2.552 -9.921 1.00 87.62 99 TRP A CA 1
ATOM 767 C C . TRP A 1 99 ? 24.234 -1.658 -9.463 1.00 87.62 99 TRP A C 1
ATOM 769 O O . TRP A 1 99 ? 24.049 -0.816 -8.579 1.00 87.62 99 TRP A O 1
ATOM 779 N N . ARG A 1 100 ? 25.399 -1.801 -10.093 1.00 88.06 100 ARG A N 1
ATOM 780 C CA . ARG A 1 100 ? 26.562 -0.927 -9.901 1.00 88.06 100 ARG A CA 1
ATOM 781 C C . ARG A 1 100 ? 27.042 -0.402 -11.250 1.00 88.06 100 ARG A C 1
ATOM 783 O O . ARG A 1 100 ? 26.646 -0.922 -12.288 1.00 88.06 100 ARG A O 1
ATOM 790 N N . GLY A 1 101 ? 27.865 0.642 -11.220 1.00 90.50 101 GLY A N 1
ATOM 791 C CA . GLY A 1 101 ? 28.351 1.284 -12.441 1.00 90.50 101 GLY A CA 1
ATOM 792 C C . GLY A 1 101 ? 27.273 2.061 -13.203 1.00 90.50 101 GLY A C 1
ATOM 793 O O . GLY A 1 101 ? 26.126 2.150 -12.749 1.00 90.50 101 GLY A O 1
ATOM 794 N N . PRO A 1 102 ? 27.643 2.716 -14.314 1.00 92.56 102 PRO A N 1
ATOM 795 C CA . PRO A 1 102 ? 26.714 3.483 -15.128 1.00 92.56 102 PRO A CA 1
ATOM 796 C C . PRO A 1 102 ? 25.781 2.551 -15.909 1.00 92.56 102 PRO A C 1
ATOM 798 O O . PRO A 1 102 ? 26.185 1.489 -16.379 1.00 92.56 102 PRO A O 1
ATOM 801 N N . VAL A 1 103 ? 24.525 2.968 -16.070 1.00 95.00 103 VAL A N 1
ATOM 802 C CA . VAL A 1 103 ? 23.526 2.243 -16.869 1.00 95.00 103 VAL A CA 1
ATOM 803 C C . VAL A 1 103 ? 22.857 3.216 -17.829 1.00 95.00 103 VAL A C 1
ATOM 805 O O . VAL A 1 103 ? 22.491 4.323 -17.438 1.00 95.00 103 VAL A O 1
ATOM 808 N N . VAL A 1 104 ? 22.665 2.817 -19.082 1.00 96.69 104 VAL A N 1
ATOM 809 C CA . VAL A 1 104 ? 21.919 3.590 -20.082 1.00 96.69 104 VAL A CA 1
ATOM 810 C C . VAL A 1 104 ? 20.778 2.752 -20.636 1.00 96.69 104 VAL A C 1
ATOM 812 O O . VAL A 1 104 ? 20.940 1.564 -20.890 1.00 96.69 104 VAL A O 1
ATOM 815 N N . ALA A 1 105 ? 19.618 3.364 -20.838 1.00 97.62 105 ALA A N 1
ATOM 816 C CA . ALA A 1 105 ? 18.496 2.747 -21.524 1.00 97.62 105 ALA A CA 1
ATOM 817 C C . ALA A 1 105 ? 18.134 3.541 -22.781 1.00 97.62 105 ALA A C 1
ATOM 819 O O . ALA A 1 105 ? 18.165 4.769 -22.755 1.00 97.62 105 ALA A O 1
ATOM 820 N N . TYR A 1 106 ? 17.768 2.848 -23.860 1.00 96.44 106 TYR A N 1
ATOM 821 C CA . TYR A 1 106 ? 17.251 3.439 -25.101 1.00 96.44 106 TYR A CA 1
ATOM 822 C C . TYR A 1 106 ? 16.175 2.545 -25.726 1.00 96.44 106 TYR A C 1
ATOM 824 O O . TYR A 1 106 ? 16.219 1.319 -25.597 1.00 96.44 106 TYR A O 1
ATOM 832 N N . CYS A 1 107 ? 15.201 3.142 -26.417 1.00 94.81 107 CYS A N 1
ATOM 833 C CA . CYS A 1 107 ? 14.118 2.409 -27.073 1.00 94.81 107 CYS A CA 1
ATOM 834 C C . CYS A 1 107 ? 14.321 2.335 -28.589 1.00 94.81 107 CYS A C 1
ATOM 836 O O . CYS A 1 107 ? 14.830 3.260 -29.227 1.00 94.81 107 CYS A O 1
ATOM 838 N N . GLY A 1 108 ? 13.928 1.210 -29.185 1.00 92.38 108 GLY A N 1
ATOM 839 C CA . GLY A 1 108 ? 14.052 1.044 -30.625 1.00 92.38 108 GLY A CA 1
ATOM 840 C C . GLY A 1 108 ? 13.424 -0.227 -31.176 1.00 92.38 108 GLY A C 1
ATOM 841 O O . GLY A 1 108 ? 13.289 -1.255 -30.496 1.00 92.38 108 GLY A O 1
ATOM 842 N N . LYS A 1 109 ? 13.071 -0.153 -32.459 1.00 89.38 109 LYS A N 1
ATOM 843 C CA . LYS A 1 109 ? 12.604 -1.287 -33.252 1.00 89.38 109 LYS A CA 1
ATOM 844 C C . LYS A 1 109 ? 13.815 -2.062 -33.760 1.00 89.38 109 LYS A C 1
ATOM 846 O O . LYS A 1 109 ? 14.591 -1.546 -34.566 1.00 89.38 109 LYS A O 1
ATOM 851 N N . ARG A 1 110 ? 13.973 -3.281 -33.252 1.00 82.44 110 ARG A N 1
ATOM 852 C CA . ARG A 1 110 ? 15.082 -4.181 -33.574 1.00 82.44 110 ARG A CA 1
ATOM 853 C C . ARG A 1 110 ? 14.816 -4.896 -34.898 1.00 82.44 110 ARG A C 1
ATOM 855 O O . ARG A 1 110 ? 13.674 -5.277 -35.151 1.00 82.44 110 ARG A O 1
ATOM 862 N N . VAL A 1 111 ? 15.857 -5.058 -35.708 1.00 76.44 111 VAL A N 1
ATOM 863 C CA . VAL A 1 111 ? 15.833 -5.908 -36.912 1.00 76.44 111 VAL A CA 1
ATOM 864 C C . VAL A 1 111 ? 16.645 -7.167 -36.646 1.00 76.44 111 VAL A C 1
ATOM 866 O O . VAL A 1 111 ? 16.118 -8.257 -36.820 1.00 76.44 111 VAL A O 1
ATOM 869 N N . ASP A 1 112 ? 17.854 -7.003 -36.103 1.00 70.50 112 ASP A N 1
ATOM 870 C CA . ASP A 1 112 ? 18.786 -8.085 -35.785 1.00 70.50 112 ASP A CA 1
ATOM 871 C C . ASP A 1 112 ? 19.449 -7.878 -34.406 1.00 70.50 112 ASP A C 1
ATOM 873 O O . ASP A 1 112 ? 19.260 -6.843 -33.744 1.00 70.50 112 ASP A O 1
ATOM 877 N N . PRO A 1 113 ? 20.198 -8.866 -33.883 1.00 68.38 113 PRO A N 1
ATOM 878 C CA . PRO A 1 113 ? 20.901 -8.721 -32.622 1.00 68.38 113 PRO A CA 1
ATOM 879 C C . PRO A 1 113 ? 21.963 -7.609 -32.601 1.00 68.38 113 PRO A C 1
ATOM 881 O O . PRO A 1 113 ? 23.112 -7.844 -32.931 1.00 68.38 113 PRO A O 1
ATOM 884 N N . GLY A 1 114 ? 21.581 -6.415 -32.136 1.00 67.25 114 GLY A N 1
ATOM 885 C CA . GLY A 1 114 ? 22.471 -5.244 -32.061 1.00 67.25 114 GLY A CA 1
ATOM 886 C C . GLY A 1 114 ? 22.095 -4.142 -33.054 1.00 67.25 114 GLY A C 1
ATOM 887 O O . GLY A 1 114 ? 22.449 -2.987 -32.832 1.00 67.25 114 GLY A O 1
ATOM 888 N N . ASP A 1 115 ? 21.270 -4.475 -34.051 1.00 79.81 115 ASP A N 1
ATOM 889 C CA . ASP A 1 115 ? 20.885 -3.570 -35.131 1.00 79.81 115 ASP A CA 1
ATOM 890 C C . ASP A 1 115 ? 19.414 -3.152 -35.043 1.00 79.81 115 ASP A C 1
ATOM 892 O O . ASP A 1 115 ? 18.491 -3.966 -34.881 1.00 79.81 115 ASP A O 1
ATOM 896 N N . PHE A 1 116 ? 19.178 -1.848 -35.189 1.00 86.31 116 PHE A N 1
ATOM 897 C CA . PHE A 1 116 ? 17.851 -1.252 -35.077 1.00 86.31 116 PHE A CA 1
ATOM 898 C C . PHE A 1 116 ? 17.410 -0.641 -36.403 1.00 86.31 116 PHE A C 1
ATOM 900 O O . PHE A 1 116 ? 18.119 0.171 -36.977 1.00 86.31 116 PHE A O 1
ATOM 907 N N . SER A 1 117 ? 16.189 -0.922 -36.864 1.00 86.25 117 SER A N 1
ATOM 908 C CA . SER A 1 117 ? 15.609 -0.156 -37.984 1.00 86.25 117 SER A CA 1
ATOM 909 C C . SER A 1 117 ? 15.347 1.295 -37.583 1.00 86.25 117 SER A C 1
ATOM 911 O O . SER A 1 117 ? 15.275 2.178 -38.433 1.00 86.25 117 SER A O 1
ATOM 913 N N . LYS A 1 118 ? 15.126 1.533 -36.282 1.00 89.69 118 LYS A N 1
ATOM 914 C CA . LYS A 1 118 ? 14.801 2.849 -35.733 1.00 89.69 118 LYS A CA 1
ATOM 915 C C . LYS A 1 118 ? 15.041 2.887 -34.226 1.00 89.69 118 LYS A C 1
ATOM 917 O O . LYS A 1 118 ? 14.489 2.057 -33.506 1.00 89.69 118 LYS A O 1
ATOM 922 N N . ILE A 1 119 ? 15.797 3.876 -33.766 1.00 93.75 119 ILE A N 1
ATOM 923 C CA . ILE A 1 119 ? 15.923 4.291 -32.365 1.00 93.75 119 ILE A CA 1
ATOM 924 C C . ILE A 1 119 ? 15.132 5.591 -32.190 1.00 93.75 119 ILE A C 1
ATOM 926 O O . ILE A 1 119 ? 15.209 6.490 -33.038 1.00 93.75 119 ILE A O 1
ATOM 930 N N . GLU A 1 120 ? 14.359 5.685 -31.112 1.00 95.19 120 GLU A N 1
ATOM 931 C CA . GLU A 1 120 ? 13.484 6.825 -30.820 1.00 95.19 120 GLU A CA 1
ATOM 932 C C . GLU A 1 120 ? 13.888 7.557 -29.537 1.00 95.19 120 GLU A C 1
ATOM 934 O O . GLU A 1 120 ? 14.714 7.080 -28.759 1.00 95.19 120 GLU A O 1
ATOM 939 N N . ASP A 1 121 ? 13.341 8.760 -29.360 1.00 96.94 121 ASP A N 1
ATOM 940 C CA . ASP A 1 121 ? 13.550 9.550 -28.152 1.00 96.94 121 ASP A CA 1
ATOM 941 C C . ASP A 1 121 ? 12.731 8.966 -26.999 1.00 96.94 121 ASP A C 1
ATOM 943 O O . ASP A 1 121 ? 11.514 8.815 -27.095 1.00 96.94 121 ASP A O 1
ATOM 947 N N . MET A 1 122 ? 13.390 8.691 -25.877 1.00 96.69 122 MET A N 1
ATOM 948 C CA . MET A 1 122 ? 12.716 8.280 -24.648 1.00 96.69 122 MET A CA 1
ATOM 949 C C . MET A 1 122 ? 12.030 9.461 -23.975 1.00 96.69 122 MET A C 1
ATOM 951 O O . MET A 1 122 ? 12.464 10.602 -24.108 1.00 96.69 122 MET A O 1
ATOM 955 N N . ASP A 1 123 ? 10.989 9.200 -23.202 1.00 93.94 123 ASP A N 1
ATOM 956 C CA . ASP A 1 123 ? 10.207 10.196 -22.473 1.00 93.94 123 ASP A CA 1
ATOM 957 C C . ASP A 1 123 ? 9.961 9.770 -21.014 1.00 93.94 123 ASP A C 1
ATOM 959 O O . ASP A 1 123 ? 10.547 8.808 -20.512 1.00 93.94 123 ASP A O 1
ATOM 963 N N . MET A 1 124 ? 9.100 10.501 -20.303 1.00 90.50 124 MET A N 1
ATOM 964 C CA . MET A 1 124 ? 8.770 10.189 -18.908 1.00 90.50 124 MET A CA 1
ATOM 965 C C . MET A 1 124 ? 8.006 8.867 -18.742 1.00 90.50 124 MET A C 1
ATOM 967 O O . MET A 1 124 ? 8.136 8.226 -17.696 1.00 90.50 124 MET A O 1
ATOM 971 N N . ALA A 1 125 ? 7.241 8.424 -19.747 1.00 89.12 125 ALA A N 1
ATOM 972 C CA . ALA A 1 125 ? 6.628 7.097 -19.715 1.00 89.12 125 ALA A CA 1
ATOM 973 C C . ALA A 1 125 ? 7.722 6.021 -19.756 1.00 89.12 125 ALA A C 1
ATOM 975 O O . ALA A 1 125 ? 7.744 5.118 -18.921 1.00 89.12 125 ALA A O 1
ATOM 976 N N . SER A 1 126 ? 8.727 6.231 -20.605 1.00 93.19 126 SER A N 1
ATOM 977 C CA . SER A 1 126 ? 9.888 5.352 -20.723 1.00 93.19 126 SER A CA 1
ATOM 978 C C . SER A 1 126 ? 10.689 5.245 -19.411 1.00 93.19 126 SER A C 1
ATOM 980 O O . SER A 1 126 ? 11.216 4.179 -19.095 1.00 93.19 126 SER A O 1
ATOM 982 N N . VAL A 1 127 ? 10.754 6.311 -18.596 1.00 92.25 127 VAL A N 1
ATOM 983 C CA . VAL A 1 127 ? 11.350 6.262 -17.239 1.00 92.25 127 VAL A CA 1
ATOM 984 C C . VAL A 1 127 ? 10.586 5.301 -16.336 1.00 92.25 127 VAL A C 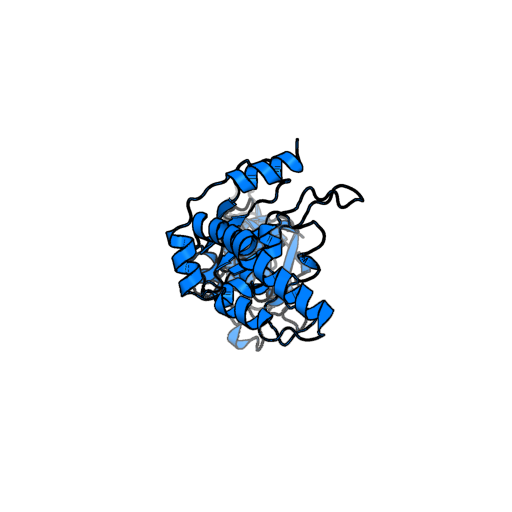1
ATOM 986 O O . VAL A 1 127 ? 11.200 4.522 -15.607 1.00 92.25 127 VAL A O 1
ATOM 989 N N . THR A 1 128 ? 9.255 5.326 -16.406 1.00 90.31 128 THR A N 1
ATOM 990 C CA . THR A 1 128 ? 8.394 4.419 -15.637 1.00 90.31 128 THR A CA 1
ATOM 991 C C . THR A 1 128 ? 8.629 2.965 -16.046 1.00 90.31 128 THR A C 1
ATOM 993 O O . THR A 1 128 ? 8.743 2.097 -15.180 1.00 90.31 128 THR A O 1
ATOM 996 N N . ASP A 1 129 ? 8.777 2.703 -17.345 1.00 92.75 129 ASP A N 1
ATOM 997 C CA . ASP A 1 129 ? 9.035 1.363 -17.879 1.00 92.75 129 ASP A CA 1
ATOM 998 C C . ASP A 1 129 ? 10.414 0.827 -17.481 1.00 92.75 129 ASP A C 1
ATOM 1000 O O . ASP A 1 129 ? 10.535 -0.315 -17.031 1.00 92.75 129 ASP A O 1
ATOM 1004 N N . VAL A 1 130 ? 11.457 1.659 -17.560 1.00 94.94 130 VAL A N 1
ATOM 1005 C CA . VAL A 1 130 ? 12.807 1.276 -17.124 1.00 94.94 130 VAL A CA 1
ATOM 1006 C C . VAL A 1 130 ? 12.862 1.064 -15.614 1.00 94.94 130 VAL A C 1
ATOM 1008 O O . VAL A 1 130 ? 13.422 0.069 -15.161 1.00 94.94 130 VAL A O 1
ATOM 1011 N N . ALA A 1 131 ? 12.249 1.940 -14.812 1.00 92.31 131 ALA A N 1
ATOM 1012 C CA . ALA A 1 131 ? 12.162 1.736 -13.368 1.00 92.31 131 ALA A CA 1
ATOM 1013 C C . ALA A 1 131 ? 11.433 0.427 -13.037 1.00 92.31 131 ALA A C 1
ATOM 1015 O O . ALA A 1 131 ? 11.861 -0.312 -12.149 1.00 92.31 131 ALA A O 1
ATOM 1016 N N . ALA A 1 132 ? 10.370 0.102 -13.777 1.00 88.31 132 ALA A N 1
ATOM 1017 C CA . ALA A 1 132 ? 9.656 -1.150 -13.606 1.00 88.31 132 ALA A CA 1
ATOM 1018 C C . ALA A 1 132 ? 10.538 -2.370 -13.897 1.00 88.31 132 ALA A C 1
ATOM 1020 O O . ALA A 1 132 ? 10.596 -3.285 -13.071 1.00 88.31 132 ALA A O 1
ATOM 1021 N N . PHE A 1 133 ? 11.274 -2.340 -15.011 1.00 91.19 133 PHE A N 1
ATOM 1022 C CA . PHE A 1 133 ? 12.260 -3.359 -15.361 1.00 91.19 133 PHE A CA 1
ATOM 1023 C C . PHE A 1 133 ? 13.341 -3.511 -14.283 1.00 91.19 133 PHE A C 1
ATOM 1025 O O . PHE A 1 133 ? 13.575 -4.619 -13.812 1.00 91.19 133 PHE A O 1
ATOM 1032 N N . LEU A 1 134 ? 13.954 -2.415 -13.824 1.00 90.81 134 LEU A N 1
ATOM 1033 C CA . LEU A 1 134 ? 15.020 -2.446 -12.812 1.00 90.81 134 LEU A CA 1
ATOM 1034 C C . LEU A 1 134 ? 14.545 -3.033 -11.476 1.00 90.81 134 LEU A C 1
ATOM 1036 O O . LEU A 1 134 ? 15.334 -3.640 -10.748 1.00 90.81 134 LEU A O 1
ATOM 1040 N N . ILE A 1 135 ? 13.262 -2.866 -11.143 1.00 85.44 135 ILE A N 1
ATOM 1041 C CA . ILE A 1 135 ? 12.679 -3.508 -9.965 1.00 85.44 135 ILE A CA 1
ATOM 1042 C C . ILE A 1 135 ? 12.441 -5.008 -10.192 1.00 85.44 135 ILE A C 1
ATOM 1044 O O . ILE A 1 135 ? 12.572 -5.791 -9.253 1.00 85.44 135 ILE A O 1
ATOM 1048 N N . ASP A 1 136 ? 12.067 -5.416 -11.404 1.00 81.25 136 ASP A N 1
ATOM 1049 C CA . ASP A 1 136 ? 11.723 -6.809 -11.715 1.00 81.25 136 ASP A CA 1
ATOM 1050 C C . ASP A 1 136 ? 12.926 -7.684 -12.118 1.00 81.25 136 ASP A C 1
ATOM 1052 O O . ASP A 1 136 ? 12.852 -8.915 -12.070 1.00 81.25 136 ASP A O 1
ATOM 1056 N N . TYR A 1 137 ? 14.047 -7.058 -12.484 1.00 81.44 137 TYR A N 1
ATOM 1057 C CA . TYR A 1 137 ? 15.235 -7.719 -13.013 1.00 81.44 137 TYR A CA 1
ATOM 1058 C C . TYR A 1 137 ? 15.748 -8.852 -12.106 1.00 81.44 137 TYR A C 1
ATOM 1060 O O . TYR A 1 137 ? 15.878 -8.702 -10.891 1.00 81.44 137 TYR A O 1
ATOM 1068 N N . TYR A 1 138 ? 16.034 -10.005 -12.721 1.00 66.75 138 TYR A N 1
ATOM 1069 C CA . TYR A 1 138 ? 16.471 -11.255 -12.082 1.00 66.75 138 TYR A CA 1
ATOM 1070 C C . TYR A 1 138 ? 15.511 -11.922 -11.081 1.00 66.75 138 TYR A C 1
ATOM 1072 O O . TYR A 1 138 ? 15.935 -12.835 -10.377 1.00 66.75 138 TYR A O 1
ATOM 1080 N N . ASN A 1 139 ? 14.222 -11.556 -11.065 1.00 59.97 139 ASN A N 1
ATOM 1081 C CA . ASN A 1 139 ? 13.059 -12.416 -10.762 1.00 59.97 139 ASN A CA 1
ATOM 1082 C C . ASN A 1 139 ? 13.112 -13.350 -9.512 1.00 59.97 139 ASN A C 1
ATOM 1084 O O . ASN A 1 139 ? 12.356 -14.314 -9.397 1.00 59.97 139 ASN A O 1
ATOM 1088 N N . LYS A 1 140 ? 14.017 -13.111 -8.557 1.00 54.31 140 LYS A N 1
ATOM 1089 C CA . LYS A 1 140 ? 14.242 -13.959 -7.368 1.00 54.31 140 LYS A CA 1
ATOM 1090 C C . LYS A 1 140 ? 14.165 -13.185 -6.056 1.00 54.31 140 LYS A C 1
ATOM 1092 O O . LYS A 1 140 ? 14.228 -13.791 -4.985 1.00 54.31 140 LYS A O 1
ATOM 1097 N N . THR A 1 141 ? 14.010 -11.865 -6.110 1.00 56.09 141 THR A N 1
ATOM 1098 C CA . THR A 1 141 ? 13.975 -11.041 -4.901 1.00 56.09 141 THR A CA 1
ATOM 1099 C C . THR A 1 141 ? 12.700 -11.245 -4.098 1.00 56.09 141 THR A C 1
ATOM 1101 O O . THR A 1 141 ? 11.630 -11.563 -4.626 1.00 56.09 141 THR A O 1
ATOM 1104 N N . MET A 1 142 ? 12.795 -11.003 -2.788 1.00 57.78 142 MET A N 1
ATOM 1105 C CA . MET A 1 142 ? 11.623 -10.917 -1.914 1.00 57.78 142 MET A CA 1
ATOM 1106 C C . MET A 1 142 ? 10.618 -9.879 -2.443 1.00 57.78 142 MET A C 1
ATOM 1108 O O . MET A 1 142 ? 9.417 -10.111 -2.387 1.00 57.78 142 MET A O 1
ATOM 1112 N N . VAL A 1 143 ? 11.095 -8.779 -3.036 1.00 58.22 143 VAL A N 1
ATOM 1113 C CA . VAL A 1 143 ? 10.258 -7.738 -3.655 1.00 58.22 143 VAL A CA 1
ATOM 1114 C C . VAL A 1 143 ? 9.424 -8.300 -4.809 1.00 58.22 143 VAL A C 1
ATOM 1116 O O . VAL A 1 143 ? 8.217 -8.055 -4.856 1.00 58.22 143 VAL A O 1
ATOM 1119 N N . HIS A 1 144 ? 10.016 -9.114 -5.690 1.00 57.47 144 HIS A N 1
ATOM 1120 C CA . HIS A 1 144 ? 9.272 -9.796 -6.750 1.00 57.47 144 HIS A CA 1
ATOM 1121 C C . HIS A 1 144 ? 8.230 -10.768 -6.173 1.00 57.47 144 HIS A C 1
ATOM 1123 O O . HIS A 1 144 ? 7.059 -10.716 -6.549 1.00 57.47 144 HIS A O 1
ATOM 1129 N N . LYS A 1 145 ? 8.610 -11.600 -5.191 1.00 60.12 145 LYS A N 1
ATOM 1130 C CA . LYS A 1 145 ? 7.676 -12.528 -4.521 1.00 60.12 145 LYS A CA 1
ATOM 1131 C C . LYS A 1 145 ? 6.527 -11.803 -3.819 1.00 60.12 145 LYS A C 1
ATOM 1133 O O . LYS A 1 145 ? 5.404 -12.290 -3.825 1.00 60.12 145 LYS A O 1
ATOM 1138 N N . LEU A 1 146 ? 6.769 -10.633 -3.234 1.00 63.84 146 LEU A N 1
ATOM 1139 C CA . LEU A 1 146 ? 5.724 -9.807 -2.627 1.00 63.84 146 LEU A CA 1
ATOM 1140 C C . LEU A 1 146 ? 4.841 -9.119 -3.682 1.00 63.84 146 LEU A C 1
ATOM 1142 O O . LEU A 1 146 ? 3.662 -8.873 -3.428 1.00 63.84 146 LEU A O 1
ATOM 1146 N N . ARG A 1 147 ? 5.374 -8.833 -4.873 1.00 62.19 147 ARG A N 1
ATOM 1147 C CA . ARG A 1 147 ? 4.624 -8.208 -5.969 1.00 62.19 147 ARG A CA 1
ATOM 1148 C C . ARG A 1 147 ? 3.765 -9.197 -6.764 1.00 62.19 147 ARG A C 1
ATOM 1150 O O . ARG A 1 147 ? 2.597 -8.900 -6.993 1.00 62.19 147 ARG A O 1
ATOM 1157 N N . LYS A 1 148 ? 4.327 -10.333 -7.193 1.00 61.78 148 LYS A N 1
ATOM 1158 C CA . LYS A 1 148 ? 3.628 -11.362 -7.992 1.00 61.78 148 LYS A CA 1
ATOM 1159 C C . LYS A 1 148 ? 3.046 -12.507 -7.167 1.00 61.78 148 LYS A C 1
ATOM 1161 O O . LYS A 1 148 ? 2.251 -13.282 -7.689 1.00 61.78 148 LYS A O 1
ATOM 1166 N N . GLY A 1 149 ? 3.427 -12.624 -5.896 1.00 68.31 149 GLY A N 1
ATOM 1167 C CA . GLY A 1 149 ? 2.859 -13.617 -4.991 1.00 68.31 149 GLY A CA 1
ATOM 1168 C C . GLY A 1 149 ? 1.365 -13.401 -4.734 1.00 68.31 149 GLY A C 1
ATOM 1169 O O . GLY A 1 149 ? 0.791 -12.392 -5.154 1.00 68.31 149 GLY A O 1
ATOM 1170 N N . PRO A 1 150 ? 0.722 -14.338 -4.015 1.00 80.94 150 PRO A N 1
ATOM 1171 C CA . PRO A 1 150 ? -0.704 -14.267 -3.744 1.00 80.94 150 PRO A CA 1
ATOM 1172 C C . PRO A 1 150 ? -1.038 -12.939 -3.068 1.00 80.94 150 PRO A C 1
ATOM 1174 O O . PRO A 1 150 ? -0.463 -12.585 -2.027 1.00 80.94 150 PRO A O 1
ATOM 1177 N N . LYS A 1 151 ? -1.952 -12.202 -3.705 1.00 89.38 151 LYS A N 1
ATOM 1178 C CA . LYS A 1 151 ? -2.507 -10.957 -3.179 1.00 89.38 151 LYS A CA 1
ATOM 1179 C C . LYS A 1 151 ? -3.202 -11.241 -1.848 1.00 89.38 151 LYS A C 1
ATOM 1181 O O . LYS A 1 151 ? -3.725 -12.331 -1.630 1.00 89.38 151 LYS A O 1
ATOM 1186 N N . VAL A 1 152 ? -3.180 -10.261 -0.957 1.00 92.25 152 VAL A N 1
ATOM 1187 C CA . VAL A 1 152 ? -3.812 -10.347 0.360 1.00 92.25 152 VAL A CA 1
ATOM 1188 C C . VAL A 1 152 ? -5.296 -10.020 0.202 1.00 92.25 152 VAL A C 1
ATOM 1190 O O . VAL A 1 152 ? -5.605 -8.960 -0.348 1.00 92.25 152 VAL A O 1
ATOM 1193 N N . PRO A 1 153 ? -6.216 -10.885 0.654 1.00 95.81 153 PRO A N 1
ATOM 1194 C CA . PRO A 1 153 ? -7.627 -10.536 0.722 1.00 95.81 153 PRO A CA 1
ATOM 1195 C C . PRO A 1 153 ? -7.830 -9.368 1.689 1.00 95.81 153 PRO A C 1
ATOM 1197 O O . PRO A 1 153 ? -7.405 -9.420 2.842 1.00 95.81 153 PRO A O 1
ATOM 1200 N N . GLY A 1 154 ? -8.449 -8.307 1.194 1.00 97.31 154 GLY A N 1
ATOM 1201 C CA . GLY A 1 154 ? -8.837 -7.134 1.958 1.00 97.31 154 GLY A CA 1
ATOM 1202 C C . GLY A 1 154 ? -10.267 -6.738 1.637 1.00 97.31 154 GLY A C 1
ATOM 1203 O O . GLY A 1 154 ? -10.933 -7.337 0.790 1.00 97.31 154 GLY A O 1
ATOM 1204 N N . VAL A 1 155 ? -10.726 -5.683 2.292 1.00 97.81 155 VAL A N 1
ATOM 1205 C CA . VAL A 1 155 ? -12.077 -5.162 2.127 1.00 97.81 155 VAL A CA 1
ATOM 1206 C C . VAL A 1 155 ? -12.009 -3.666 1.891 1.00 97.81 155 VAL A C 1
ATOM 1208 O O . VAL A 1 155 ? -11.289 -2.935 2.567 1.00 97.81 155 VAL A O 1
ATOM 1211 N N . LYS A 1 156 ? -12.771 -3.203 0.910 1.00 96.62 156 LYS A N 1
ATOM 1212 C CA . LYS A 1 156 ? -13.029 -1.796 0.671 1.00 96.62 156 LYS A CA 1
ATOM 1213 C C . LYS A 1 156 ? -14.338 -1.429 1.351 1.00 96.62 156 LYS A C 1
ATOM 1215 O O . LYS A 1 156 ? -15.380 -1.820 0.849 1.00 96.62 156 LYS A O 1
ATOM 1220 N N . ALA A 1 157 ? -14.288 -0.723 2.475 1.00 95.00 157 ALA A N 1
ATOM 1221 C CA . ALA A 1 157 ? -15.484 -0.199 3.128 1.00 95.00 157 ALA A CA 1
ATOM 1222 C C . ALA A 1 157 ? -15.882 1.132 2.486 1.00 95.00 157 ALA A C 1
ATOM 1224 O O . ALA A 1 157 ? -15.018 1.979 2.243 1.00 95.00 157 ALA A O 1
ATOM 1225 N N . PHE A 1 158 ? -17.168 1.306 2.207 1.00 91.69 158 PHE A N 1
ATOM 1226 C CA . PHE A 1 158 ? -17.700 2.475 1.521 1.00 91.69 158 PHE A CA 1
ATOM 1227 C C . PHE A 1 158 ? -18.250 3.506 2.508 1.00 91.69 158 PHE A C 1
ATOM 1229 O O . PHE A 1 158 ? -18.751 3.170 3.580 1.00 91.69 158 PHE A O 1
ATOM 1236 N N . CYS A 1 159 ? -18.114 4.783 2.168 1.00 88.62 159 CYS A N 1
ATOM 1237 C CA . CYS A 1 159 ? -18.778 5.877 2.869 1.00 88.62 159 CYS A CA 1
ATOM 1238 C C . CYS A 1 159 ? -20.169 6.130 2.285 1.00 88.62 159 CYS A C 1
ATOM 1240 O O . CYS A 1 159 ? -20.487 5.645 1.202 1.00 88.62 159 CYS A O 1
ATOM 1242 N N . PHE A 1 160 ? -21.005 6.900 2.982 1.00 83.94 160 PHE A N 1
ATOM 1243 C CA . PHE A 1 160 ? -22.378 7.136 2.526 1.00 83.94 160 PHE A CA 1
ATOM 1244 C C . PHE A 1 160 ? -22.473 7.881 1.186 1.00 83.94 160 PHE A C 1
ATOM 1246 O O . PHE A 1 160 ? -23.425 7.668 0.439 1.00 83.94 160 PHE A O 1
ATOM 1253 N N . GLY A 1 161 ? -21.476 8.709 0.865 1.00 78.88 161 GLY A N 1
ATOM 1254 C CA . GLY A 1 161 ? -21.373 9.411 -0.414 1.00 78.88 161 GLY A CA 1
ATOM 1255 C C . GLY A 1 161 ? -20.995 8.516 -1.598 1.00 78.88 161 GLY A C 1
ATOM 1256 O O . GLY A 1 161 ? -21.015 8.986 -2.732 1.00 78.88 161 GLY A O 1
ATOM 1257 N N . GLU A 1 162 ? -20.650 7.245 -1.369 1.00 82.69 162 GLU A N 1
ATOM 1258 C CA . GLU A 1 162 ? -20.423 6.292 -2.453 1.00 82.69 162 GLU A CA 1
ATOM 1259 C C . GLU A 1 162 ? -21.766 5.919 -3.113 1.00 82.69 162 GLU A C 1
ATOM 1261 O O . GLU A 1 162 ? -22.692 5.503 -2.413 1.00 82.69 162 GLU A O 1
ATOM 1266 N N . PRO A 1 163 ? -21.902 5.995 -4.452 1.00 78.81 163 PRO A N 1
ATOM 1267 C CA . PRO A 1 163 ? -23.150 5.641 -5.138 1.00 78.81 163 PRO A CA 1
ATOM 1268 C C . PRO A 1 163 ? -23.584 4.182 -4.945 1.00 78.81 163 PRO A C 1
ATOM 1270 O O . PRO A 1 163 ? -24.763 3.860 -5.087 1.00 78.81 163 PRO A O 1
ATOM 1273 N N . SER A 1 164 ? -22.644 3.288 -4.625 1.00 81.75 164 SER A N 1
ATOM 1274 C CA . SER A 1 164 ? -22.933 1.876 -4.370 1.00 81.75 164 SER A CA 1
ATOM 1275 C C . SER A 1 164 ? -23.916 1.700 -3.213 1.00 81.75 164 SER A C 1
ATOM 1277 O O . SER A 1 164 ? -23.844 2.407 -2.208 1.00 81.75 164 SER A O 1
ATOM 1279 N N . LYS A 1 165 ? -24.827 0.727 -3.329 1.00 81.06 165 LYS A N 1
ATOM 1280 C CA . LYS A 1 165 ? -25.689 0.289 -2.218 1.00 81.06 165 LYS A CA 1
ATOM 1281 C C . LYS A 1 165 ? -24.957 -0.602 -1.213 1.00 81.06 165 LYS A C 1
ATOM 1283 O O . LYS A 1 165 ? -25.400 -0.721 -0.080 1.00 81.06 165 LYS A O 1
ATOM 1288 N N . GLU A 1 166 ? -23.829 -1.177 -1.616 1.00 88.56 166 GLU A N 1
ATOM 1289 C CA . GLU A 1 166 ? -23.016 -2.046 -0.770 1.00 88.56 166 GLU A CA 1
ATOM 1290 C C . GLU A 1 166 ? -22.350 -1.250 0.363 1.00 88.56 166 GLU A C 1
ATOM 1292 O O . GLU A 1 166 ? -21.956 -0.098 0.184 1.00 88.56 166 GLU A O 1
ATOM 1297 N N . ARG A 1 167 ? -22.167 -1.884 1.527 1.00 89.75 167 ARG A N 1
ATOM 1298 C CA . ARG A 1 167 ? -21.377 -1.329 2.645 1.00 89.75 167 ARG A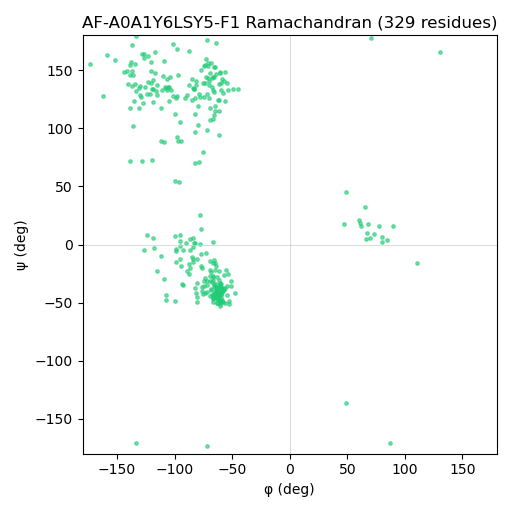 CA 1
ATOM 1299 C C . ARG A 1 167 ? -19.886 -1.523 2.445 1.00 89.75 167 ARG A C 1
ATOM 1301 O O . ARG A 1 167 ? -19.075 -0.703 2.877 1.00 89.75 167 ARG A O 1
ATOM 1308 N N . ALA A 1 168 ? -19.521 -2.631 1.811 1.00 94.75 168 ALA A N 1
ATOM 1309 C CA . ALA A 1 168 ? -18.144 -2.959 1.539 1.00 94.75 168 ALA A CA 1
ATOM 1310 C C . ALA A 1 168 ? -18.012 -3.962 0.392 1.00 94.75 168 ALA A C 1
ATOM 1312 O O . ALA A 1 168 ? -18.957 -4.665 0.048 1.00 94.75 168 ALA A O 1
ATOM 1313 N N . LYS A 1 169 ? -16.804 -4.059 -0.162 1.00 95.62 169 LYS A N 1
ATOM 1314 C CA . LYS A 1 169 ? -16.469 -4.967 -1.258 1.00 95.62 169 LYS A CA 1
ATOM 1315 C C . LYS A 1 169 ? -15.156 -5.693 -0.997 1.00 95.62 169 LYS A C 1
ATOM 1317 O O . LYS A 1 169 ? -14.176 -5.080 -0.579 1.00 95.62 169 LYS A O 1
ATOM 1322 N N . ALA A 1 170 ? -15.106 -6.986 -1.302 1.00 96.69 170 ALA A N 1
ATOM 1323 C CA . ALA A 1 170 ? -13.868 -7.757 -1.254 1.00 96.69 170 ALA A CA 1
ATOM 1324 C C . ALA A 1 170 ? -12.891 -7.289 -2.344 1.00 96.69 170 ALA A C 1
ATOM 1326 O O . ALA A 1 170 ? -13.266 -7.090 -3.503 1.00 96.69 170 ALA A O 1
ATOM 1327 N N . VAL A 1 171 ? -11.620 -7.136 -1.982 1.00 94.81 171 VAL A N 1
ATOM 1328 C CA . VAL A 1 171 ? -10.553 -6.709 -2.892 1.00 94.81 171 VAL A CA 1
ATOM 1329 C C . VAL A 1 171 ? -9.290 -7.534 -2.676 1.00 94.81 171 VAL A C 1
ATOM 1331 O O . VAL A 1 171 ? -8.989 -7.976 -1.571 1.00 94.81 171 VAL A O 1
ATOM 1334 N N . LEU A 1 172 ? -8.518 -7.733 -3.743 1.00 93.62 172 LEU A N 1
ATOM 1335 C CA . LEU A 1 172 ? -7.216 -8.392 -3.672 1.00 93.62 172 LEU A CA 1
ATOM 1336 C C . LEU A 1 172 ? -6.103 -7.345 -3.677 1.00 93.62 172 LEU A C 1
ATOM 1338 O O . LEU A 1 172 ? -5.864 -6.683 -4.689 1.00 93.62 172 LEU A O 1
ATOM 1342 N N . VAL A 1 173 ? -5.397 -7.228 -2.557 1.00 89.94 173 VAL A N 1
ATOM 1343 C CA . VAL A 1 173 ? -4.405 -6.180 -2.312 1.00 89.94 173 VAL A CA 1
ATOM 1344 C C . VAL A 1 173 ? -2.988 -6.708 -2.569 1.00 89.94 173 VAL A C 1
ATOM 1346 O O . VAL A 1 173 ? -2.593 -7.723 -1.990 1.00 89.94 173 VAL A O 1
ATOM 1349 N N . PRO A 1 174 ? -2.175 -6.052 -3.417 1.00 88.94 174 PRO A N 1
ATOM 1350 C CA . PRO A 1 174 ? -0.763 -6.407 -3.572 1.00 88.94 174 PRO A CA 1
ATOM 1351 C C . PRO A 1 174 ? -0.014 -6.332 -2.233 1.00 88.94 174 PRO A C 1
ATOM 1353 O O . PRO A 1 174 ? -0.216 -5.387 -1.478 1.00 88.94 174 PRO A O 1
ATOM 1356 N N . ARG A 1 175 ? 0.912 -7.256 -1.932 1.00 83.75 175 ARG A N 1
ATOM 1357 C CA . ARG A 1 175 ? 1.626 -7.253 -0.629 1.00 83.75 175 ARG A CA 1
ATOM 1358 C C . ARG A 1 175 ? 2.559 -6.052 -0.432 1.00 83.75 175 ARG A C 1
ATOM 1360 O O . ARG A 1 175 ? 2.991 -5.799 0.686 1.00 83.75 175 ARG A O 1
ATOM 1367 N N . MET A 1 176 ? 2.871 -5.348 -1.519 1.00 81.38 176 MET A N 1
ATOM 1368 C CA . MET A 1 176 ? 3.642 -4.099 -1.550 1.00 81.38 176 MET A CA 1
ATOM 1369 C C . MET A 1 176 ? 2.748 -2.849 -1.567 1.00 81.38 176 MET A C 1
ATOM 1371 O O . MET A 1 176 ? 3.241 -1.752 -1.821 1.00 81.38 176 MET A O 1
ATOM 1375 N N . HIS A 1 177 ? 1.432 -3.001 -1.393 1.00 86.19 177 HIS A N 1
ATOM 1376 C CA . HIS A 1 177 ? 0.530 -1.858 -1.363 1.00 86.19 177 HIS A CA 1
ATOM 1377 C C . HIS A 1 177 ? 0.896 -0.935 -0.186 1.00 86.19 177 HIS A C 1
ATOM 1379 O O . HIS A 1 177 ? 1.129 -1.448 0.913 1.00 86.19 177 HIS A O 1
ATOM 1385 N N . PRO A 1 178 ? 0.896 0.402 -0.367 1.00 86.19 178 PRO A N 1
ATOM 1386 C CA . PRO A 1 178 ? 1.293 1.350 0.678 1.00 86.19 178 PRO A CA 1
ATOM 1387 C C . PRO A 1 178 ? 0.554 1.186 2.009 1.00 86.19 178 PRO A C 1
ATOM 1389 O O . PRO A 1 178 ? 1.109 1.502 3.050 1.00 86.19 178 PRO A O 1
ATOM 1392 N N . VAL A 1 179 ? -0.660 0.624 2.011 1.00 92.12 179 VAL A N 1
ATOM 1393 C CA . VAL A 1 179 ? -1.408 0.296 3.244 1.00 92.12 179 VAL A CA 1
ATOM 1394 C C . VAL A 1 179 ? -0.589 -0.512 4.261 1.00 92.12 179 VAL A C 1
ATOM 1396 O O . VAL A 1 179 ? -0.784 -0.339 5.454 1.00 92.12 179 VAL A O 1
ATOM 1399 N N . PHE A 1 180 ? 0.348 -1.360 3.820 1.00 90.25 180 PHE A N 1
ATOM 1400 C CA . PHE A 1 180 ? 1.195 -2.148 4.725 1.00 90.25 180 PHE A CA 1
ATOM 1401 C C . PHE A 1 180 ? 2.377 -1.363 5.312 1.00 90.25 180 PHE A C 1
ATOM 1403 O O . PHE A 1 180 ? 3.024 -1.858 6.229 1.00 90.25 180 PHE A O 1
ATOM 1410 N N . GLU A 1 181 ? 2.672 -0.177 4.780 1.00 85.12 181 GLU A N 1
ATOM 1411 C CA . GLU A 1 181 ? 3.765 0.697 5.226 1.00 85.12 181 GLU A CA 1
ATOM 1412 C C . GLU A 1 181 ? 3.223 1.919 5.986 1.00 85.12 181 GLU A C 1
ATOM 1414 O O . GLU A 1 181 ? 3.755 2.282 7.030 1.00 85.12 181 GLU A O 1
ATOM 1419 N N . VAL A 1 182 ? 2.157 2.540 5.471 1.00 86.56 182 VAL A N 1
ATOM 1420 C CA . VAL A 1 182 ? 1.592 3.802 5.983 1.00 86.56 182 VAL A CA 1
ATOM 1421 C C . VAL A 1 182 ? 0.153 3.680 6.484 1.00 86.56 182 VAL A C 1
ATOM 1423 O O . VAL A 1 182 ? -0.417 4.667 6.947 1.00 86.56 182 VAL A O 1
ATOM 1426 N N . GLY A 1 183 ? -0.462 2.500 6.365 1.00 89.38 183 GLY A N 1
ATOM 1427 C CA . GLY A 1 183 ? -1.785 2.254 6.930 1.00 89.38 183 GLY A CA 1
ATOM 1428 C C . GLY A 1 183 ? -1.754 2.301 8.453 1.00 89.38 183 GLY A C 1
ATOM 1429 O O . GLY A 1 183 ? -0.739 2.025 9.094 1.00 89.38 183 GLY A O 1
ATOM 1430 N N . GLU A 1 184 ? -2.889 2.646 9.041 1.00 94.44 184 GLU A N 1
ATOM 1431 C CA . GLU A 1 184 ? -3.003 2.820 10.483 1.00 94.44 184 GLU A CA 1
ATOM 1432 C C . GLU A 1 184 ? -3.681 1.629 11.116 1.00 94.44 184 GLU A C 1
ATOM 1434 O O . GLU A 1 184 ? -4.723 1.179 10.642 1.00 94.44 184 GLU A O 1
ATOM 1439 N N . VAL A 1 185 ? -3.105 1.126 12.204 1.00 96.25 185 VAL A N 1
ATOM 1440 C CA . VAL A 1 185 ? -3.707 -0.006 12.897 1.00 96.25 185 VAL A CA 1
ATOM 1441 C C . VAL A 1 185 ? -4.774 0.489 13.867 1.00 96.25 185 VAL A C 1
ATOM 1443 O O . VAL A 1 185 ? -4.465 1.276 14.761 1.00 96.25 185 VAL A O 1
ATOM 1446 N N . SER A 1 186 ? -5.998 -0.022 13.738 1.00 96.50 186 SER A N 1
ATOM 1447 C CA . SER A 1 186 ? -7.067 0.223 14.711 1.00 96.50 186 SER A CA 1
ATOM 1448 C C . SER A 1 186 ? -6.668 -0.324 16.086 1.00 96.50 186 SER A C 1
ATOM 1450 O O . SER A 1 186 ? -6.354 -1.512 16.230 1.00 96.50 186 SER A O 1
ATOM 1452 N N . ALA A 1 187 ? -6.697 0.533 17.109 1.00 95.06 187 ALA A N 1
ATOM 1453 C CA . ALA A 1 187 ? -6.370 0.144 18.478 1.00 95.06 187 ALA A CA 1
ATOM 1454 C C . ALA A 1 187 ? -7.360 -0.907 19.012 1.00 95.06 187 ALA A C 1
ATOM 1456 O O . ALA A 1 187 ? -6.948 -1.897 19.617 1.00 95.06 187 ALA A O 1
ATOM 1457 N N . ILE A 1 188 ? -8.646 -0.761 18.683 1.00 96.81 188 ILE A N 1
ATOM 1458 C CA . ILE A 1 188 ? -9.689 -1.731 19.035 1.00 96.81 188 ILE A CA 1
ATOM 1459 C C . ILE A 1 188 ? -9.405 -3.097 18.411 1.00 96.81 188 ILE A C 1
ATOM 1461 O O . ILE A 1 188 ? -9.409 -4.122 19.091 1.00 96.81 188 ILE A O 1
ATOM 1465 N N . SER A 1 189 ? -9.085 -3.102 17.118 1.00 97.50 189 SER A N 1
ATOM 1466 C CA . SER A 1 189 ? -8.864 -4.326 16.348 1.00 97.50 189 SER A CA 1
ATOM 1467 C C . SER A 1 189 ? -7.704 -5.175 16.898 1.00 97.50 189 SER A C 1
ATOM 1469 O O . SER A 1 189 ? -7.767 -6.405 16.912 1.00 97.50 189 SER A O 1
ATOM 1471 N N . LYS A 1 190 ? -6.661 -4.522 17.438 1.00 96.12 190 LYS A N 1
ATOM 1472 C CA . LYS A 1 190 ? -5.548 -5.195 18.125 1.00 96.12 190 LYS A CA 1
ATOM 1473 C C . LYS A 1 190 ? -6.018 -5.945 19.370 1.00 96.12 190 LYS A C 1
ATOM 1475 O O . LYS A 1 190 ? -5.616 -7.087 19.561 1.00 96.12 190 LYS A O 1
ATOM 1480 N N . ASN A 1 191 ? -6.860 -5.320 20.191 1.00 95.44 191 ASN A N 1
ATOM 1481 C CA . ASN A 1 191 ? -7.319 -5.903 21.454 1.00 95.44 191 ASN A CA 1
ATOM 1482 C C . ASN A 1 191 ? -8.246 -7.108 21.248 1.00 95.44 191 ASN A C 1
ATOM 1484 O O . ASN A 1 191 ? -8.185 -8.063 22.015 1.00 95.44 191 ASN A O 1
ATOM 1488 N N . VAL A 1 192 ? -9.028 -7.126 20.165 1.00 96.12 192 VAL A N 1
ATOM 1489 C CA . VAL A 1 192 ? -9.889 -8.275 19.822 1.00 96.12 192 VAL A CA 1
ATOM 1490 C C . VAL A 1 192 ? -9.164 -9.391 19.052 1.00 96.12 192 VAL A C 1
ATOM 1492 O O . VAL A 1 192 ? -9.794 -10.348 18.610 1.00 96.12 192 VAL A O 1
ATOM 1495 N N . GLY A 1 193 ? -7.843 -9.288 18.859 1.00 95.44 193 GLY A N 1
ATOM 1496 C CA . GLY A 1 193 ? -7.042 -10.315 18.177 1.00 95.44 193 GLY A CA 1
ATOM 1497 C C . GLY A 1 193 ? -7.164 -10.324 16.646 1.00 95.44 193 GLY A C 1
ATOM 1498 O O . GLY A 1 193 ? -6.757 -11.287 15.992 1.00 95.44 193 GLY A O 1
ATOM 1499 N N . MET A 1 194 ? -7.695 -9.255 16.049 1.00 96.94 194 MET A N 1
ATOM 1500 C CA . MET A 1 194 ? -7.821 -9.087 14.600 1.00 96.94 194 MET A CA 1
ATOM 1501 C C . MET A 1 194 ? -7.222 -7.736 14.191 1.00 96.94 194 MET A C 1
ATOM 1503 O O . MET A 1 194 ? -7.969 -6.821 13.873 1.00 96.94 194 MET A O 1
ATOM 1507 N N . PRO A 1 195 ? -5.888 -7.555 14.208 1.00 97.12 195 PRO A N 1
ATOM 1508 C CA . PRO A 1 195 ? -5.280 -6.254 13.941 1.00 97.12 195 PRO A CA 1
ATOM 1509 C C . PRO A 1 195 ? -5.536 -5.815 12.491 1.00 97.12 195 PRO A C 1
ATOM 1511 O O . PRO A 1 195 ? -4.994 -6.397 11.549 1.00 97.12 195 PRO A O 1
ATOM 1514 N N . LEU A 1 196 ? -6.345 -4.772 12.314 1.00 98.25 196 LEU A N 1
ATOM 1515 C CA . LEU A 1 196 ? -6.734 -4.204 11.026 1.00 98.25 196 LEU A CA 1
ATOM 1516 C C . LEU A 1 196 ? -5.927 -2.942 10.724 1.00 98.25 196 LEU A C 1
ATOM 1518 O O . LEU A 1 196 ? -5.900 -2.016 11.531 1.00 98.25 196 LEU A O 1
ATOM 1522 N N . LEU A 1 197 ? -5.314 -2.903 9.542 1.00 97.88 197 LEU A N 1
ATOM 1523 C CA . LEU A 1 197 ? -4.748 -1.711 8.918 1.00 97.88 197 LEU A CA 1
ATOM 1524 C C . LEU A 1 197 ? -5.817 -1.021 8.075 1.00 97.88 197 LEU A C 1
ATOM 1526 O O . LEU A 1 197 ? -6.417 -1.655 7.204 1.00 97.88 197 LEU A O 1
ATOM 1530 N N . LEU A 1 198 ? -6.005 0.275 8.295 1.00 97.19 198 LEU A N 1
ATOM 1531 C CA . LEU A 1 198 ? -6.929 1.115 7.550 1.00 97.19 198 LEU A CA 1
ATOM 1532 C C . LEU A 1 198 ? -6.159 2.185 6.768 1.00 97.19 198 LEU A C 1
ATOM 1534 O O . LEU A 1 198 ? -5.225 2.807 7.274 1.00 97.19 198 LEU A O 1
ATOM 1538 N N . SER A 1 199 ? -6.565 2.415 5.521 1.00 94.62 199 SER A N 1
ATOM 1539 C CA . SER A 1 199 ? -6.040 3.483 4.669 1.00 94.62 199 SER A CA 1
ATOM 1540 C C . SER A 1 199 ? -7.179 4.136 3.893 1.00 94.62 199 SER A C 1
ATOM 1542 O O . SER A 1 199 ? -7.873 3.480 3.110 1.00 94.62 199 SER A O 1
ATOM 1544 N N . LYS A 1 200 ? -7.394 5.428 4.152 1.00 91.50 200 LYS A N 1
ATOM 1545 C CA . LYS A 1 200 ? -8.405 6.241 3.470 1.00 91.50 200 LYS A CA 1
ATOM 1546 C C . LYS A 1 200 ? -8.063 6.399 1.994 1.00 91.50 200 LYS A C 1
ATOM 1548 O O . LYS A 1 200 ? -6.895 6.581 1.650 1.00 91.50 200 LYS A O 1
ATOM 1553 N N . ASP A 1 201 ? -9.082 6.413 1.143 1.00 87.12 201 ASP A N 1
ATOM 1554 C CA . ASP A 1 201 ? -8.911 6.966 -0.196 1.00 87.12 201 ASP A CA 1
ATOM 1555 C C . ASP A 1 201 ? -8.621 8.459 -0.136 1.00 87.12 201 ASP A C 1
ATOM 1557 O O . ASP A 1 201 ? -9.068 9.173 0.765 1.00 87.12 201 ASP A O 1
ATOM 1561 N N . ALA A 1 202 ? -7.909 8.937 -1.154 1.00 75.19 202 ALA A N 1
ATOM 1562 C CA . ALA A 1 202 ? -7.849 10.358 -1.427 1.00 75.19 202 ALA A CA 1
ATOM 1563 C C . ALA A 1 202 ? -9.267 10.854 -1.743 1.00 75.19 202 ALA A C 1
ATOM 1565 O O . ALA A 1 202 ? -9.866 10.460 -2.747 1.00 75.19 202 ALA A O 1
ATOM 1566 N N . VAL A 1 203 ? -9.806 11.720 -0.885 1.00 66.19 203 VAL A N 1
ATOM 1567 C CA . VAL A 1 203 ? -11.074 12.394 -1.156 1.00 66.19 203 VAL A CA 1
ATOM 1568 C C . VAL A 1 203 ? -10.832 13.372 -2.296 1.00 66.19 203 VAL A C 1
ATOM 1570 O O . VAL A 1 203 ? -10.041 14.306 -2.164 1.00 66.19 203 VAL A O 1
ATOM 1573 N N . LYS A 1 204 ? -11.506 13.180 -3.432 1.00 56.22 204 LYS A N 1
ATOM 1574 C CA . LYS A 1 204 ? -11.607 14.234 -4.446 1.00 56.22 204 LYS A CA 1
ATOM 1575 C C . LYS A 1 204 ? -12.610 15.266 -3.936 1.00 56.22 204 LYS A C 1
ATOM 1577 O O . LYS A 1 204 ? -13.775 15.231 -4.314 1.00 56.22 204 LYS A O 1
ATOM 1582 N N . ILE A 1 205 ? -12.179 16.141 -3.029 1.00 53.53 205 ILE A N 1
ATOM 1583 C CA . ILE A 1 205 ? -13.022 17.238 -2.550 1.00 53.53 205 ILE A CA 1
ATOM 1584 C C . ILE A 1 205 ? -13.199 18.217 -3.713 1.00 53.53 205 ILE A C 1
ATOM 1586 O O . ILE A 1 205 ? -12.269 18.923 -4.100 1.00 53.53 205 ILE A O 1
ATOM 1590 N N . THR A 1 206 ? -14.391 18.247 -4.299 1.00 47.78 206 THR A N 1
ATOM 1591 C CA . THR A 1 206 ? -14.802 19.299 -5.230 1.00 47.78 206 THR A CA 1
ATOM 1592 C C . THR A 1 206 ? -15.626 20.326 -4.461 1.00 47.78 206 THR A C 1
ATOM 1594 O O . THR A 1 206 ? -16.833 20.158 -4.313 1.00 47.78 206 THR A O 1
ATOM 1597 N N . GLY A 1 207 ? -14.977 21.375 -3.950 1.00 51.53 207 GLY A N 1
ATOM 1598 C CA . GLY A 1 207 ? -15.644 22.514 -3.306 1.00 51.53 207 GLY A CA 1
ATOM 1599 C C . GLY A 1 207 ? -15.067 22.898 -1.932 1.00 51.53 207 GLY A C 1
ATOM 1600 O O . GLY A 1 207 ? -14.300 22.135 -1.356 1.00 51.53 207 GLY A O 1
ATOM 1601 N N . PRO A 1 208 ? -15.400 24.091 -1.405 1.00 43.31 208 PRO A N 1
ATOM 1602 C CA . PRO A 1 208 ? -14.783 24.644 -0.194 1.00 43.31 208 PRO A CA 1
ATOM 1603 C C . PRO A 1 208 ? -15.429 24.212 1.139 1.00 43.31 208 PRO A C 1
ATOM 1605 O O . PRO A 1 208 ? -15.020 24.714 2.184 1.00 43.31 208 PRO A O 1
ATOM 1608 N N . TYR A 1 209 ? -16.422 23.313 1.139 1.00 50.22 209 TYR A N 1
ATOM 1609 C CA . TYR A 1 209 ? -17.173 22.947 2.347 1.00 50.22 209 TYR A CA 1
ATOM 1610 C C . TYR A 1 209 ? -17.179 21.439 2.612 1.00 50.22 209 TYR A C 1
ATOM 1612 O O . TYR A 1 209 ? -17.450 20.642 1.716 1.00 50.22 209 TYR A O 1
ATOM 1620 N N . VAL A 1 210 ? -16.949 21.076 3.878 1.00 55.84 210 VAL A N 1
ATOM 1621 C CA . VAL A 1 210 ? -17.137 19.726 4.422 1.00 55.84 210 VAL A CA 1
ATOM 1622 C C . VAL A 1 210 ? -18.640 19.466 4.522 1.00 55.84 210 VAL A C 1
ATOM 1624 O O . VAL A 1 210 ? -19.298 19.922 5.453 1.00 55.84 210 VAL A O 1
ATOM 1627 N N . THR A 1 211 ? -19.220 18.769 3.549 1.00 57.81 211 THR A N 1
ATOM 1628 C CA . THR A 1 211 ? -20.676 18.533 3.498 1.00 57.81 211 THR A CA 1
ATOM 1629 C C . THR A 1 211 ? -21.129 17.338 4.341 1.00 57.81 211 THR A C 1
ATOM 1631 O O . THR A 1 211 ? -22.312 17.015 4.366 1.00 57.81 211 THR A O 1
ATOM 1634 N N . GLY A 1 212 ? -20.204 16.619 4.994 1.00 61.84 212 GLY A N 1
ATOM 1635 C CA . GLY A 1 212 ? -20.501 15.349 5.673 1.00 61.84 212 GLY A CA 1
ATOM 1636 C C . GLY A 1 212 ? -20.895 14.214 4.716 1.00 61.84 212 GLY A C 1
ATOM 1637 O O . GLY A 1 212 ? -21.234 13.120 5.164 1.00 61.84 212 GLY A O 1
ATOM 1638 N N . THR A 1 213 ? -20.832 14.454 3.402 1.00 70.19 213 THR A N 1
ATOM 1639 C CA . THR A 1 213 ? -21.211 13.504 2.350 1.00 70.19 213 THR A CA 1
ATOM 1640 C C . THR A 1 213 ? -20.313 12.267 2.363 1.00 70.19 213 THR A C 1
ATOM 1642 O O . THR A 1 213 ? -20.788 11.141 2.261 1.00 70.19 213 THR A O 1
ATOM 1645 N N . TYR A 1 214 ? -19.010 12.449 2.569 1.00 77.19 214 TYR A N 1
ATOM 1646 C CA . TYR A 1 214 ? -18.030 11.364 2.600 1.00 77.19 214 TYR A CA 1
ATOM 1647 C C . TYR A 1 214 ? -17.751 10.907 4.030 1.00 77.19 214 TYR A C 1
ATOM 1649 O O . TYR A 1 214 ? -16.603 10.894 4.472 1.00 77.19 214 TYR A O 1
ATOM 1657 N N . CYS A 1 215 ? -18.802 10.562 4.776 1.00 82.81 215 CYS A N 1
ATOM 1658 C CA . CYS A 1 215 ? -18.657 10.035 6.126 1.00 82.81 215 CYS A CA 1
ATOM 1659 C C . CYS A 1 215 ? -19.023 8.553 6.208 1.00 82.81 215 CYS A C 1
ATOM 1661 O O . CYS A 1 215 ? -19.938 8.063 5.544 1.00 82.81 215 CYS A O 1
ATOM 1663 N N . ASN A 1 216 ? -18.297 7.850 7.068 1.00 87.69 216 ASN A N 1
ATOM 1664 C CA . ASN A 1 216 ? -18.646 6.530 7.550 1.00 87.69 216 ASN A CA 1
ATOM 1665 C C . ASN A 1 216 ? -18.378 6.524 9.063 1.00 87.69 216 ASN A C 1
ATOM 1667 O O . ASN A 1 216 ? -17.216 6.454 9.477 1.00 87.69 216 ASN A O 1
ATOM 1671 N N . PRO A 1 217 ? -19.422 6.642 9.897 1.00 87.06 217 PRO A N 1
ATOM 1672 C CA . PRO A 1 217 ? -19.242 6.727 11.338 1.00 87.06 217 PRO A CA 1
ATOM 1673 C C . PRO A 1 217 ? -18.674 5.428 11.919 1.00 87.06 217 PRO A C 1
ATOM 1675 O O . PRO A 1 217 ? -17.854 5.494 12.829 1.00 87.06 217 PRO A O 1
ATOM 1678 N N . ALA A 1 218 ? -19.017 4.261 11.366 1.00 90.12 218 ALA A N 1
ATOM 1679 C CA . ALA A 1 218 ? -18.445 2.993 11.813 1.00 90.12 218 ALA A CA 1
ATOM 1680 C C . ALA A 1 218 ? -16.914 2.984 11.643 1.00 90.12 218 ALA A C 1
ATOM 1682 O O . ALA A 1 218 ? -16.200 2.621 12.573 1.00 90.12 218 ALA A O 1
ATOM 1683 N N . LEU A 1 219 ? -16.396 3.485 10.515 1.00 92.56 219 LEU A N 1
ATOM 1684 C CA . LEU A 1 219 ? -14.951 3.622 10.292 1.00 92.56 219 LEU A CA 1
ATOM 1685 C C . LEU A 1 219 ? -14.284 4.627 11.246 1.00 92.56 219 LEU A C 1
ATOM 1687 O O . LEU A 1 219 ? -13.161 4.383 11.683 1.00 92.56 219 LEU A O 1
ATOM 1691 N N . THR A 1 220 ? -14.954 5.730 11.603 1.00 92.31 220 THR A N 1
ATOM 1692 C CA . THR A 1 220 ? -14.465 6.631 12.665 1.00 92.31 220 THR A CA 1
ATOM 1693 C C . THR A 1 220 ? -14.339 5.883 13.989 1.00 92.31 220 THR A C 1
ATOM 1695 O O . THR A 1 220 ? -13.283 5.926 14.617 1.00 92.31 220 THR A O 1
ATOM 1698 N N . PHE A 1 221 ? -15.386 5.160 14.393 1.00 93.62 221 PHE A N 1
ATOM 1699 C CA . PHE A 1 221 ? -15.405 4.441 15.667 1.00 93.62 221 PHE A CA 1
ATOM 1700 C C . PHE A 1 221 ? -14.422 3.270 15.710 1.00 93.62 221 PHE A C 1
ATOM 1702 O O . PHE A 1 221 ? -13.810 3.037 16.747 1.00 93.62 221 PHE A O 1
ATOM 1709 N N . MET A 1 222 ? -14.171 2.598 14.583 1.00 95.94 222 MET A N 1
ATOM 1710 C CA . MET A 1 222 ? -13.111 1.589 14.473 1.00 95.94 222 MET A CA 1
ATOM 1711 C C . MET A 1 222 ? -11.724 2.147 14.824 1.00 95.94 222 MET A C 1
ATOM 1713 O O . MET A 1 222 ? -10.852 1.382 15.234 1.00 95.94 222 MET A O 1
ATOM 1717 N N . MET A 1 223 ? -11.502 3.453 14.668 1.00 95.38 223 MET A N 1
ATOM 1718 C CA . MET A 1 223 ? -10.215 4.111 14.910 1.00 95.38 223 MET A CA 1
ATOM 1719 C C . MET A 1 223 ? -10.126 4.819 16.265 1.00 95.38 223 MET A C 1
ATOM 1721 O O . MET A 1 223 ? -9.134 5.499 16.513 1.00 95.38 223 MET A O 1
ATOM 1725 N N . VAL A 1 224 ? -11.117 4.656 17.146 1.00 94.38 224 VAL A N 1
ATOM 1726 C CA . VAL A 1 224 ? -11.080 5.209 18.507 1.00 94.38 224 VAL A CA 1
ATOM 1727 C C . VAL A 1 224 ? -9.883 4.663 19.289 1.00 94.38 224 VAL A C 1
ATOM 1729 O O . VAL A 1 224 ? -9.603 3.459 19.284 1.00 94.38 224 VAL A O 1
ATOM 1732 N N . GLY A 1 225 ? -9.164 5.565 19.959 1.00 92.62 225 GLY A N 1
ATOM 1733 C CA . GLY A 1 225 ? -8.073 5.226 20.857 1.00 92.62 225 GLY A CA 1
ATOM 1734 C C . GLY A 1 225 ? -8.583 4.555 22.131 1.00 92.62 225 GLY A C 1
ATOM 1735 O O . GLY A 1 225 ? -9.618 4.916 22.690 1.00 92.62 225 GLY A O 1
ATOM 1736 N N . CYS A 1 226 ? -7.845 3.549 22.597 1.00 90.19 226 CYS A N 1
ATOM 1737 C CA . CYS A 1 226 ? -8.212 2.746 23.764 1.00 90.19 226 CYS A CA 1
ATOM 1738 C C . CYS A 1 226 ? -7.131 2.726 24.856 1.00 90.19 226 CYS A C 1
ATOM 1740 O O . CYS A 1 226 ? -7.242 1.955 25.805 1.00 90.19 226 CYS A O 1
ATOM 1742 N N . ASP A 1 227 ? -6.073 3.535 24.734 1.00 86.88 227 ASP A N 1
ATOM 1743 C CA . ASP A 1 227 ? -5.048 3.635 25.775 1.00 86.88 227 ASP A CA 1
ATOM 1744 C C . ASP A 1 227 ? -5.546 4.538 26.906 1.00 86.88 227 ASP A C 1
ATOM 1746 O O . ASP A 1 227 ? -5.544 5.762 26.797 1.00 86.88 227 ASP A O 1
ATOM 1750 N N . SER A 1 228 ? -5.972 3.928 28.012 1.00 78.75 228 SER A N 1
ATOM 1751 C CA . SER A 1 228 ? -6.495 4.646 29.177 1.00 78.75 228 SER A CA 1
ATOM 1752 C C . SER A 1 228 ? -5.454 5.521 29.883 1.00 78.75 228 SER A C 1
ATOM 1754 O O . SER A 1 228 ? -5.828 6.340 30.723 1.00 78.75 228 SER A O 1
ATOM 1756 N N . ASN A 1 229 ? -4.163 5.352 29.574 1.00 78.25 229 ASN A N 1
ATOM 1757 C CA . ASN A 1 229 ? -3.090 6.208 30.079 1.00 78.25 229 ASN A CA 1
ATOM 1758 C C . ASN A 1 229 ? -2.884 7.451 29.200 1.00 78.25 229 ASN A C 1
ATOM 1760 O O . ASN A 1 229 ? -2.337 8.450 29.670 1.00 78.25 229 ASN A O 1
ATOM 1764 N N . GLN A 1 230 ? -3.344 7.423 27.945 1.00 78.12 230 GLN A N 1
ATOM 1765 C CA . GLN A 1 230 ? -3.311 8.563 27.032 1.00 78.12 230 GLN A CA 1
ATOM 1766 C C . GLN A 1 230 ? -4.636 9.318 27.078 1.00 78.12 230 GLN A C 1
ATOM 1768 O O . GLN A 1 230 ? -5.562 9.087 26.303 1.00 78.12 230 GLN A O 1
ATOM 1773 N N . ARG A 1 231 ? -4.697 10.279 28.004 1.00 68.38 231 ARG A N 1
ATOM 1774 C CA . ARG A 1 231 ? -5.883 11.102 28.288 1.00 68.38 231 ARG A CA 1
ATOM 1775 C C . ARG A 1 231 ? -6.508 11.760 27.050 1.00 68.38 231 ARG A C 1
ATOM 1777 O O . ARG A 1 231 ? -7.719 11.942 27.022 1.00 68.38 231 ARG A O 1
ATOM 1784 N N . SER A 1 232 ? -5.702 12.177 26.075 1.00 73.06 232 SER A N 1
ATOM 1785 C CA . SER A 1 232 ? -6.191 12.859 24.869 1.00 73.06 232 SER A CA 1
ATOM 1786 C C . SER A 1 232 ? -6.837 11.918 23.853 1.00 73.06 232 SER A C 1
ATOM 1788 O O . SER A 1 232 ? -7.610 12.383 23.019 1.00 73.06 232 SER A O 1
ATOM 1790 N N . ASP A 1 233 ? -6.539 10.620 23.933 1.00 82.38 233 ASP A N 1
ATOM 1791 C CA . ASP A 1 233 ? -6.802 9.669 22.851 1.00 82.38 233 ASP A CA 1
ATOM 1792 C C . ASP A 1 233 ? -7.838 8.612 23.269 1.00 82.38 233 ASP A C 1
ATOM 1794 O O . ASP A 1 233 ? -8.512 8.035 22.417 1.00 82.38 233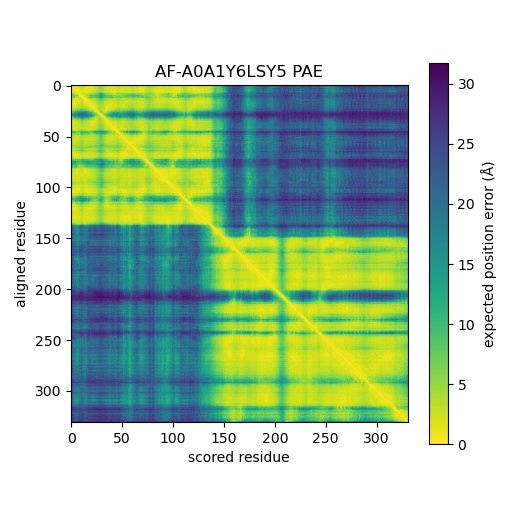 ASP A O 1
ATOM 1798 N N . PHE A 1 234 ? -8.021 8.366 24.573 1.00 89.88 234 PHE A N 1
ATOM 1799 C CA . PHE A 1 234 ? -9.022 7.414 25.053 1.00 89.88 234 PHE A CA 1
ATOM 1800 C C . PHE A 1 234 ? -10.450 7.870 24.725 1.00 89.88 234 PHE A C 1
ATOM 1802 O O . PHE A 1 234 ? -10.913 8.908 25.201 1.00 89.88 234 PHE A O 1
ATOM 1809 N N . GLY A 1 235 ? -11.169 7.055 23.951 1.00 90.56 235 GLY A N 1
ATOM 1810 C CA . GLY A 1 235 ? -12.550 7.329 23.547 1.00 90.56 235 GLY A CA 1
ATOM 1811 C C . GLY A 1 235 ? -12.692 8.299 22.377 1.00 90.56 235 GLY A C 1
ATOM 1812 O O . GLY A 1 235 ? -13.809 8.554 21.937 1.00 90.56 235 GLY A O 1
ATOM 1813 N N . TRP A 1 236 ? -11.579 8.771 21.813 1.00 90.88 236 TRP A N 1
ATOM 1814 C CA . TRP A 1 236 ? -11.563 9.652 20.651 1.00 90.88 236 TRP A CA 1
ATOM 1815 C C . TRP A 1 236 ? -10.794 9.004 19.504 1.00 90.88 236 TRP A C 1
ATOM 1817 O O . TRP A 1 236 ? -9.756 8.377 19.699 1.00 90.88 236 TRP A O 1
ATOM 1827 N N . ALA A 1 237 ? -11.298 9.129 18.277 1.00 90.75 237 ALA A N 1
ATOM 1828 C CA . ALA A 1 237 ? -10.498 8.771 17.110 1.00 90.75 237 ALA A CA 1
ATOM 1829 C C . ALA A 1 237 ? -9.428 9.853 16.879 1.00 90.75 237 ALA A C 1
ATOM 1831 O O . ALA A 1 237 ? -9.643 11.003 17.251 1.00 90.75 237 ALA A O 1
ATOM 1832 N N . PRO A 1 238 ? -8.287 9.560 16.237 1.00 88.75 238 PRO A N 1
ATOM 1833 C CA . PRO A 1 238 ? -7.344 10.605 15.850 1.00 88.75 238 PRO A CA 1
ATOM 1834 C C . PRO A 1 238 ? -8.025 11.668 14.978 1.00 88.75 238 PRO A C 1
ATOM 1836 O O . PRO A 1 238 ? -8.895 11.330 14.178 1.00 88.75 238 PRO A O 1
ATOM 1839 N N . LEU A 1 239 ? -7.596 12.936 15.058 1.00 84.88 239 LEU A N 1
ATOM 1840 C CA . LEU A 1 239 ? -8.225 14.066 14.340 1.00 84.88 239 LEU A CA 1
ATOM 1841 C C . LEU A 1 239 ? -8.484 13.787 12.858 1.00 84.88 239 LEU A C 1
ATOM 1843 O O . LEU A 1 239 ? -9.559 14.081 12.350 1.00 84.88 239 LEU A O 1
ATOM 1847 N N . LYS A 1 240 ? -7.531 13.148 12.176 1.00 85.75 240 LYS A N 1
ATOM 1848 C CA . LYS A 1 240 ? -7.674 12.778 10.764 1.00 85.75 240 LYS A CA 1
ATOM 1849 C C . LYS A 1 240 ? -8.787 11.769 10.490 1.00 85.75 240 LYS A C 1
ATOM 1851 O O . LYS A 1 240 ? -9.170 11.658 9.339 1.00 85.75 240 LYS A O 1
ATOM 1856 N N . TRP A 1 241 ? -9.275 11.025 11.481 1.00 87.69 241 TRP A N 1
ATOM 1857 C CA . TRP A 1 241 ? -10.422 10.105 11.420 1.00 87.69 241 TRP A CA 1
ATOM 1858 C C . TRP A 1 241 ? -11.720 10.722 11.969 1.00 87.69 241 TRP A C 1
ATOM 1860 O O . TRP A 1 241 ? -12.775 10.094 11.875 1.00 87.69 241 TRP A O 1
ATOM 1870 N N . MET A 1 242 ? -11.654 11.948 12.492 1.00 79.94 242 MET A N 1
ATOM 1871 C CA . MET A 1 2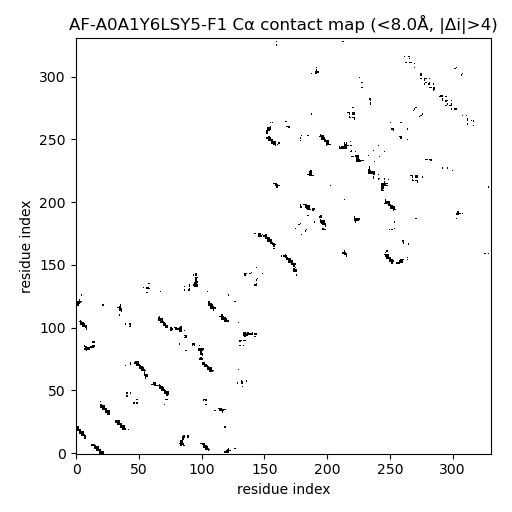42 ? -12.788 12.742 12.969 1.00 79.94 242 MET A CA 1
ATOM 1872 C C . MET A 1 242 ? -13.199 13.805 11.933 1.00 79.94 242 MET A C 1
ATOM 1874 O O . MET A 1 242 ? -12.531 13.992 10.920 1.00 79.94 242 MET A O 1
ATOM 1878 N N . GLY A 1 243 ? -14.315 14.503 12.173 1.00 66.50 243 GLY A N 1
ATOM 1879 C CA . GLY A 1 243 ? -14.683 15.704 11.404 1.00 66.50 243 GLY A CA 1
ATOM 1880 C C . GLY A 1 243 ? -15.538 15.484 10.150 1.00 66.50 243 GLY A C 1
ATOM 1881 O O . GLY A 1 243 ? -15.650 16.389 9.335 1.00 66.50 243 GLY A O 1
ATOM 1882 N N . GLY A 1 244 ? -16.163 14.314 9.986 1.00 63.78 244 GLY A N 1
ATOM 1883 C CA . GLY A 1 244 ? -17.160 14.095 8.924 1.00 63.78 244 GLY A CA 1
ATOM 1884 C C . GLY A 1 244 ? -16.599 13.713 7.549 1.00 63.78 244 GLY A C 1
ATOM 1885 O O . GLY A 1 244 ? -17.383 13.516 6.625 1.00 63.78 244 GLY A O 1
ATOM 1886 N N . GLU A 1 245 ? -15.283 13.528 7.420 1.00 74.25 245 GLU A N 1
ATOM 1887 C CA . GLU A 1 245 ? -14.628 13.068 6.185 1.00 74.25 245 GLU A CA 1
ATOM 1888 C C . GLU A 1 245 ? -13.887 11.748 6.417 1.00 74.25 245 GLU A C 1
ATOM 1890 O O . GLU A 1 245 ? -12.656 11.658 6.492 1.00 74.25 245 GLU A O 1
ATOM 1895 N N . VAL A 1 246 ? -14.665 10.680 6.562 1.00 87.00 246 VAL A N 1
ATOM 1896 C CA . VAL A 1 246 ? -14.146 9.313 6.517 1.00 87.00 246 VAL A CA 1
ATOM 1897 C C . VAL A 1 246 ? -14.636 8.674 5.224 1.00 87.00 246 VAL A C 1
ATOM 1899 O O . VAL A 1 246 ? -15.724 8.093 5.209 1.00 87.00 246 VAL A O 1
ATOM 1902 N N . PRO A 1 247 ? -13.867 8.835 4.129 1.00 88.06 247 PRO A N 1
ATOM 1903 C CA . PRO A 1 247 ? -14.252 8.338 2.821 1.00 88.06 247 PRO A CA 1
ATOM 1904 C C . PRO A 1 247 ? -14.141 6.816 2.773 1.00 88.06 247 PRO A C 1
ATOM 1906 O O . PRO A 1 247 ? -13.817 6.145 3.761 1.00 88.06 247 PRO A O 1
ATOM 1909 N N . ASN A 1 248 ? -14.340 6.272 1.577 1.00 91.62 248 ASN A N 1
ATOM 1910 C CA . ASN A 1 248 ? -14.052 4.876 1.312 1.00 91.62 248 ASN A CA 1
ATOM 1911 C C . ASN A 1 248 ? -12.651 4.513 1.811 1.00 91.62 248 ASN A C 1
ATOM 1913 O O . ASN A 1 248 ? -11.668 5.215 1.566 1.00 91.62 248 ASN A O 1
ATOM 1917 N N . THR A 1 249 ? -12.548 3.392 2.505 1.00 94.56 249 THR A N 1
ATOM 1918 C CA . THR A 1 249 ? -11.337 3.018 3.230 1.00 94.56 249 THR A CA 1
ATOM 1919 C C . THR A 1 249 ? -10.960 1.595 2.876 1.00 94.56 249 THR A C 1
ATOM 1921 O O . THR A 1 249 ? -11.790 0.687 2.896 1.00 94.56 249 THR A O 1
ATOM 1924 N N . LEU A 1 250 ? -9.700 1.406 2.490 1.00 97.25 250 LEU A N 1
ATOM 1925 C CA . LEU A 1 250 ? -9.125 0.083 2.310 1.00 97.25 250 LEU A CA 1
ATOM 1926 C C . LEU A 1 250 ? -8.753 -0.491 3.677 1.00 97.25 250 LEU A C 1
ATOM 1928 O O . LEU A 1 250 ? -8.047 0.162 4.444 1.00 97.25 250 LEU A O 1
ATOM 1932 N N . ILE A 1 251 ? -9.191 -1.718 3.939 1.00 98.19 251 ILE A N 1
ATOM 1933 C CA . ILE A 1 251 ? -8.946 -2.442 5.181 1.00 98.19 251 ILE A CA 1
ATOM 1934 C C . ILE A 1 251 ? -8.283 -3.778 4.858 1.00 98.19 251 ILE A C 1
ATOM 1936 O O . ILE A 1 251 ? -8.756 -4.538 4.012 1.00 98.19 251 ILE A O 1
ATOM 1940 N N . VAL A 1 252 ? -7.177 -4.070 5.533 1.00 97.88 252 VAL A N 1
ATOM 1941 C CA . VAL A 1 252 ? -6.469 -5.356 5.455 1.00 97.88 252 VAL A CA 1
ATOM 1942 C C . VAL A 1 252 ? -6.042 -5.784 6.851 1.00 97.88 252 VAL A C 1
ATOM 1944 O O . VAL A 1 252 ? -5.865 -4.941 7.727 1.00 97.88 252 VAL A O 1
ATOM 1947 N N . ARG A 1 253 ? -5.818 -7.079 7.083 1.00 97.25 253 ARG A N 1
ATOM 1948 C CA . ARG A 1 253 ? -5.173 -7.504 8.330 1.00 97.25 253 ARG A CA 1
ATOM 1949 C C . ARG A 1 253 ? -3.677 -7.201 8.296 1.00 97.25 253 ARG A C 1
ATOM 1951 O O . ARG A 1 253 ? -3.010 -7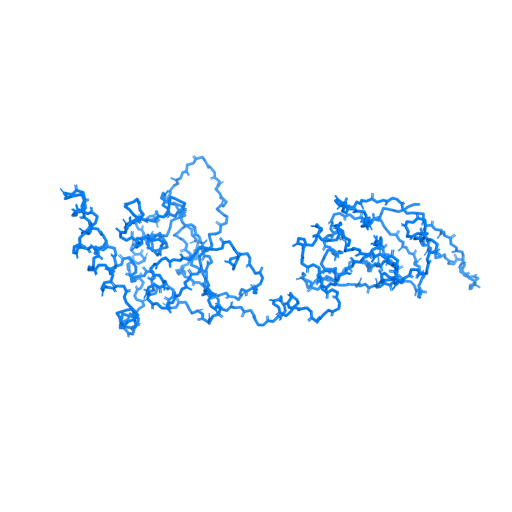.436 7.286 1.00 97.25 253 ARG A O 1
ATOM 1958 N N . LEU A 1 254 ? -3.141 -6.727 9.419 1.00 95.44 254 LEU A N 1
ATOM 1959 C CA . LEU A 1 254 ? -1.713 -6.451 9.603 1.00 95.44 254 LEU A CA 1
ATOM 1960 C C . LEU A 1 254 ? -0.856 -7.706 9.374 1.00 95.44 254 LEU A C 1
ATOM 1962 O O . LEU A 1 254 ? 0.194 -7.640 8.739 1.00 95.44 254 LEU A O 1
ATOM 1966 N N . ASP A 1 255 ? -1.343 -8.857 9.837 1.00 94.31 255 ASP A N 1
ATOM 1967 C CA . ASP A 1 255 ? -0.717 -10.175 9.670 1.00 94.31 255 ASP A CA 1
ATOM 1968 C C . ASP A 1 255 ? -0.923 -10.793 8.273 1.00 94.31 255 ASP A C 1
ATOM 1970 O O . ASP A 1 255 ? -0.420 -11.882 7.995 1.00 94.31 255 ASP A O 1
ATOM 1974 N N . ARG A 1 256 ? -1.627 -10.089 7.374 1.00 93.38 256 ARG A N 1
ATOM 1975 C CA . ARG A 1 256 ? -1.941 -10.513 6.001 1.00 93.38 256 ARG A CA 1
ATOM 1976 C C . ARG A 1 256 ? -2.774 -11.795 5.909 1.00 93.38 256 ARG A C 1
ATOM 1978 O O . ARG A 1 256 ? -2.798 -12.417 4.844 1.00 93.38 256 ARG A O 1
ATOM 1985 N N . GLN A 1 257 ? -3.450 -12.188 6.987 1.00 94.38 257 GLN A N 1
ATOM 1986 C CA . GLN A 1 257 ? -4.453 -13.246 6.925 1.00 94.38 257 GLN A CA 1
ATOM 1987 C C . GLN A 1 257 ? -5.675 -12.782 6.118 1.00 94.38 257 GLN A C 1
ATOM 1989 O O . GLN A 1 257 ? -5.913 -11.573 6.006 1.00 94.38 257 GLN A O 1
ATOM 1994 N N . PRO A 1 258 ? -6.454 -13.717 5.546 1.00 94.19 258 PRO A N 1
ATOM 1995 C CA . PRO A 1 258 ? -7.682 -13.381 4.845 1.00 94.19 258 PRO A CA 1
ATOM 1996 C C . PRO A 1 258 ? -8.631 -12.561 5.720 1.00 94.19 258 PRO A C 1
ATOM 1998 O O . PRO A 1 258 ? -8.798 -12.833 6.910 1.00 94.19 258 PRO A O 1
ATOM 2001 N N . LEU A 1 259 ? -9.255 -11.568 5.098 1.00 95.56 259 LEU A N 1
ATOM 2002 C CA . LEU A 1 259 ? -10.287 -10.735 5.690 1.00 95.56 259 LEU A CA 1
ATOM 2003 C C . LEU A 1 259 ? -11.490 -10.751 4.753 1.00 95.56 259 LEU A C 1
ATOM 2005 O O . LEU A 1 259 ? -11.347 -10.417 3.574 1.00 95.56 259 LEU A O 1
ATOM 2009 N N . ASN A 1 260 ? -12.644 -11.183 5.253 1.00 94.31 260 ASN A N 1
ATOM 2010 C CA . ASN A 1 260 ? -13.879 -11.192 4.475 1.00 94.31 260 ASN A CA 1
ATOM 2011 C C . ASN A 1 260 ? -14.747 -9.962 4.789 1.00 94.31 260 ASN A C 1
ATOM 2013 O O . ASN A 1 260 ? -14.472 -9.208 5.724 1.00 94.31 260 ASN A O 1
ATOM 2017 N N . ILE A 1 261 ? -15.768 -9.750 3.957 1.00 96.00 261 ILE A N 1
ATOM 2018 C CA . ILE A 1 261 ? -16.673 -8.599 4.051 1.00 96.00 261 ILE A CA 1
ATOM 2019 C C . ILE A 1 261 ? -17.393 -8.601 5.402 1.00 96.00 261 ILE A C 1
ATOM 2021 O O . ILE A 1 261 ? -17.294 -7.620 6.134 1.00 96.00 261 ILE A O 1
ATOM 2025 N N . ASP A 1 262 ? -18.028 -9.718 5.750 1.00 95.38 262 ASP A N 1
ATOM 2026 C CA . ASP A 1 262 ? -18.836 -9.877 6.961 1.00 95.38 262 ASP A CA 1
ATOM 2027 C C . ASP A 1 262 ? -18.056 -9.523 8.227 1.00 95.38 262 ASP A C 1
ATOM 2029 O O . ASP A 1 262 ? -18.536 -8.764 9.057 1.00 95.38 262 ASP A O 1
ATOM 2033 N N . GLN A 1 263 ? -16.802 -9.964 8.341 1.00 95.94 263 GLN A N 1
ATOM 2034 C CA . GLN A 1 263 ? -15.928 -9.631 9.467 1.00 95.94 263 GLN A CA 1
ATOM 2035 C C . GLN A 1 263 ? -15.710 -8.126 9.616 1.00 95.94 263 GLN A C 1
ATOM 2037 O O . GLN A 1 263 ? -15.687 -7.620 10.734 1.00 95.94 263 GLN A O 1
ATOM 2042 N N . VAL A 1 264 ? -15.522 -7.405 8.510 1.00 97.06 264 VAL A N 1
ATOM 2043 C CA . VAL A 1 264 ? -15.280 -5.955 8.540 1.00 97.06 264 VAL A CA 1
ATOM 2044 C C . VAL A 1 264 ? -16.553 -5.195 8.865 1.00 97.06 264 VAL A C 1
ATOM 2046 O O . VAL A 1 264 ? -16.512 -4.251 9.653 1.00 97.06 264 VAL A O 1
ATOM 2049 N N . VAL A 1 265 ? -17.674 -5.612 8.282 1.00 95.56 265 VAL A N 1
ATOM 2050 C CA . VAL A 1 265 ? -18.973 -4.987 8.522 1.00 95.56 265 VAL A CA 1
ATOM 2051 C C . VAL A 1 265 ? -19.415 -5.230 9.969 1.00 95.56 265 VAL A C 1
ATOM 2053 O O . VAL A 1 265 ? -19.666 -4.263 10.688 1.00 95.56 265 VAL A O 1
ATOM 2056 N N . ALA A 1 266 ? -19.366 -6.480 10.435 1.00 96.25 266 ALA A N 1
ATOM 2057 C CA . ALA A 1 266 ? -19.635 -6.853 11.821 1.00 96.25 266 ALA A CA 1
ATOM 2058 C C . ALA A 1 266 ? -18.714 -6.127 12.801 1.00 96.25 266 ALA A C 1
ATOM 2060 O O . ALA A 1 266 ? -19.150 -5.704 13.865 1.00 96.25 266 ALA A O 1
ATOM 2061 N N . PHE A 1 267 ? -17.436 -5.944 12.459 1.00 97.44 267 PHE A N 1
ATOM 2062 C CA . PHE A 1 267 ? -16.513 -5.217 13.324 1.00 97.44 267 PHE A CA 1
ATOM 2063 C C . PHE A 1 267 ? -16.857 -3.727 13.396 1.00 97.44 267 PHE A C 1
ATOM 2065 O O . PHE A 1 267 ? -16.791 -3.138 14.475 1.00 97.44 267 PHE A O 1
ATOM 2072 N N . GLY A 1 268 ? -17.276 -3.122 12.283 1.00 95.69 268 GLY A N 1
ATOM 2073 C CA . GLY A 1 268 ? -17.810 -1.761 12.272 1.00 95.69 268 GLY A CA 1
ATOM 2074 C C . GLY A 1 268 ? -19.045 -1.623 13.165 1.00 95.69 268 GLY A C 1
ATOM 2075 O O . GLY A 1 268 ? -19.104 -0.706 13.987 1.00 95.69 268 GLY A O 1
ATOM 2076 N N . ASP A 1 269 ? -19.984 -2.566 13.061 1.00 94.62 269 ASP A N 1
ATOM 2077 C CA . ASP A 1 269 ? -21.196 -2.606 13.888 1.00 94.62 269 ASP A CA 1
ATOM 2078 C C . ASP A 1 269 ? -20.866 -2.835 15.365 1.00 94.62 269 ASP A C 1
ATOM 2080 O O . ASP A 1 269 ? -21.401 -2.146 16.228 1.00 94.62 269 ASP A O 1
ATOM 2084 N N . TYR A 1 270 ? -19.913 -3.712 15.673 1.00 96.06 270 TYR A N 1
ATOM 2085 C CA . TYR A 1 270 ? -19.425 -3.929 17.031 1.00 96.06 270 TYR A CA 1
ATOM 2086 C C . TYR A 1 270 ? -18.844 -2.649 17.639 1.00 96.06 270 TYR A C 1
ATOM 2088 O O . TYR A 1 270 ? -19.207 -2.250 18.748 1.00 96.06 270 TYR A O 1
ATOM 2096 N N . CYS A 1 271 ? -17.977 -1.958 16.893 1.00 95.88 271 CYS A N 1
ATOM 2097 C CA . CYS A 1 271 ? -17.394 -0.692 17.329 1.00 95.88 271 CYS A CA 1
ATOM 2098 C C . CYS A 1 271 ? -18.473 0.368 17.583 1.00 95.88 271 CYS A C 1
ATOM 2100 O O . CYS A 1 271 ? -18.427 1.074 18.590 1.00 95.88 271 CYS A O 1
ATOM 2102 N N . TYR A 1 272 ? -19.452 0.471 16.686 1.00 92.25 272 TYR A N 1
ATOM 2103 C CA . TYR A 1 272 ? -20.458 1.524 16.741 1.00 92.25 272 TYR A CA 1
ATOM 2104 C C . TYR A 1 272 ? -21.604 1.241 17.721 1.00 92.25 272 TYR A C 1
ATOM 2106 O O . TYR A 1 272 ? -22.050 2.140 18.424 1.00 92.25 272 TYR A O 1
ATOM 2114 N N . GLN A 1 273 ? -22.113 0.014 17.766 1.00 91.12 273 GLN A N 1
ATOM 2115 C CA . GLN A 1 273 ? -23.310 -0.333 18.533 1.00 91.12 273 GLN A CA 1
ATOM 2116 C C . GLN A 1 273 ? -22.968 -0.853 19.931 1.00 91.12 273 GLN A C 1
ATOM 2118 O O . GLN A 1 273 ? -23.708 -0.585 20.875 1.00 91.12 273 GLN A O 1
ATOM 2123 N N . VAL A 1 274 ? -21.847 -1.567 20.084 1.00 94.12 274 VAL A N 1
ATOM 2124 C CA . VAL A 1 274 ? -21.463 -2.193 21.360 1.00 94.12 274 VAL A CA 1
ATOM 2125 C C . VAL A 1 274 ? -20.425 -1.360 22.103 1.00 94.12 274 VAL A C 1
ATOM 2127 O O . VAL A 1 274 ? -20.587 -1.100 23.295 1.00 94.12 274 VAL A O 1
ATOM 2130 N N . LEU A 1 275 ? -19.361 -0.924 21.420 1.00 95.25 275 LEU A N 1
ATOM 2131 C CA . LEU A 1 275 ? -18.262 -0.219 22.084 1.00 95.25 275 LEU A CA 1
ATOM 2132 C C . LEU A 1 275 ? -18.538 1.272 22.293 1.00 95.25 275 LEU A C 1
ATOM 2134 O O . LEU A 1 275 ? -18.180 1.797 23.345 1.00 95.25 275 LEU A O 1
ATOM 2138 N N . ARG A 1 276 ? -19.192 1.964 21.353 1.00 94.06 276 ARG A N 1
ATOM 2139 C CA . ARG A 1 276 ? -19.487 3.399 21.509 1.00 94.06 276 ARG A CA 1
ATOM 2140 C C . ARG A 1 276 ? -20.195 3.726 22.833 1.00 94.06 276 ARG A C 1
ATOM 2142 O O . ARG A 1 276 ? -19.663 4.579 23.537 1.00 94.06 276 ARG A O 1
ATOM 2149 N N . PRO A 1 277 ? -21.300 3.061 23.237 1.00 93.94 277 PRO A N 1
ATOM 2150 C CA . PRO A 1 277 ? -21.982 3.429 24.480 1.00 93.94 277 PRO A CA 1
ATOM 2151 C C . PRO A 1 277 ? -21.091 3.276 25.721 1.00 93.94 277 PRO A C 1
ATOM 2153 O O . PRO A 1 277 ? -21.151 4.086 26.643 1.00 93.94 277 PRO A O 1
ATOM 2156 N N . VAL A 1 278 ? -20.224 2.254 25.761 1.00 94.50 278 VAL A N 1
ATOM 2157 C CA . VAL A 1 278 ? -19.302 2.070 26.896 1.00 94.50 278 VAL A CA 1
ATOM 2158 C C . VAL A 1 278 ? -18.147 3.072 26.880 1.00 94.50 278 VAL A C 1
ATOM 2160 O O . VAL A 1 278 ? -17.703 3.484 27.953 1.00 94.50 278 VAL A O 1
ATOM 2163 N N . PHE A 1 279 ? -17.694 3.508 25.700 1.00 94.19 279 PHE A N 1
ATOM 2164 C CA . PHE A 1 279 ? -16.753 4.621 25.569 1.00 94.19 279 PHE A CA 1
ATOM 2165 C C . PHE A 1 279 ? -17.378 5.946 26.021 1.00 94.19 279 PHE A C 1
ATOM 2167 O O . PHE A 1 279 ? -16.754 6.650 26.809 1.00 94.19 279 PHE A O 1
ATOM 2174 N N . GLU A 1 280 ? -18.607 6.256 25.601 1.00 92.25 280 GLU A N 1
ATOM 2175 C CA . GLU A 1 280 ? -19.332 7.478 25.985 1.00 92.25 280 GLU A CA 1
ATOM 2176 C C . GLU A 1 280 ? -19.450 7.594 27.510 1.00 92.25 280 GLU A C 1
ATOM 2178 O O . GLU A 1 280 ? -18.989 8.578 28.087 1.00 92.25 280 GLU A O 1
ATOM 2183 N N . ILE A 1 281 ? -19.906 6.532 28.186 1.00 91.19 281 ILE A N 1
ATOM 2184 C CA . ILE A 1 281 ? -19.978 6.481 29.658 1.00 91.19 281 ILE A CA 1
ATOM 2185 C C . ILE A 1 281 ? -18.598 6.703 30.303 1.00 91.19 281 ILE A C 1
ATOM 2187 O O . ILE A 1 281 ? -18.482 7.329 31.361 1.00 91.19 281 ILE A O 1
ATOM 2191 N N . ALA A 1 282 ? -17.532 6.158 29.711 1.00 90.94 282 ALA A N 1
ATOM 2192 C CA . ALA A 1 282 ? -16.179 6.320 30.234 1.00 90.94 282 ALA A CA 1
ATOM 2193 C C . ALA A 1 282 ? -15.627 7.740 30.031 1.00 90.94 282 ALA A C 1
ATOM 2195 O O . ALA A 1 282 ? -14.902 8.236 30.898 1.00 90.94 282 ALA A O 1
ATOM 2196 N N . CYS A 1 283 ? -15.978 8.398 28.927 1.00 89.25 283 CYS A N 1
ATOM 2197 C CA . CYS A 1 283 ? -15.634 9.788 28.647 1.00 89.25 283 CYS A CA 1
ATOM 2198 C C . CYS A 1 283 ? -16.426 10.764 29.531 1.00 89.25 283 CYS A C 1
ATOM 2200 O O . CYS A 1 283 ? -15.838 11.704 30.063 1.00 89.25 283 CYS A O 1
ATOM 2202 N N . GLU A 1 284 ? -17.717 10.521 29.763 1.00 89.12 284 GLU A N 1
ATOM 2203 C CA . GLU A 1 284 ? -18.553 11.325 30.669 1.00 89.12 284 GLU A CA 1
ATOM 2204 C C . GLU A 1 284 ? -18.010 11.294 32.101 1.00 89.12 284 GLU A C 1
ATOM 2206 O O . GLU A 1 284 ? -17.697 12.336 32.679 1.00 89.12 284 GLU A O 1
ATOM 2211 N N . LYS A 1 285 ? -17.760 10.093 32.640 1.00 85.75 285 LYS A N 1
ATOM 2212 C CA . LYS A 1 285 ? -17.156 9.928 33.974 1.00 85.75 285 LYS A CA 1
ATOM 2213 C C . LYS A 1 285 ? -15.785 10.576 34.090 1.00 85.75 285 LYS A C 1
ATOM 2215 O O . LYS A 1 285 ? -15.412 11.062 35.161 1.00 85.75 285 LYS A O 1
ATOM 2220 N N . PHE A 1 286 ? -15.019 10.572 33.003 1.00 85.44 286 PHE A N 1
ATOM 2221 C CA . PHE A 1 286 ? -13.758 11.289 32.958 1.00 85.44 286 PHE A CA 1
ATOM 2222 C C . PHE A 1 286 ? -13.968 12.803 33.069 1.00 85.44 286 PHE A C 1
ATOM 2224 O O . PHE A 1 286 ? -13.256 13.451 33.834 1.00 85.44 286 PHE A O 1
ATOM 2231 N N . GLY A 1 287 ? -14.945 13.358 32.349 1.00 84.19 287 GLY A N 1
ATOM 2232 C CA . GLY A 1 287 ? -15.321 14.769 32.443 1.00 84.19 287 GLY A CA 1
ATOM 2233 C C . GLY A 1 287 ? -15.721 15.184 33.862 1.00 84.19 287 GLY A C 1
ATOM 2234 O O . GLY A 1 287 ? -15.320 16.251 34.318 1.00 84.19 287 GLY A O 1
ATOM 2235 N N . GLU A 1 288 ? -16.429 14.313 34.583 1.00 86.06 288 GLU A N 1
ATOM 2236 C CA . GLU A 1 288 ? -16.870 14.553 35.965 1.00 86.06 288 GLU A CA 1
ATOM 2237 C C . GLU A 1 288 ? -15.743 14.428 37.002 1.00 86.06 288 GLU A C 1
ATOM 2239 O O . GLU A 1 288 ? -15.658 15.221 37.939 1.00 86.06 288 GLU A O 1
ATOM 2244 N N . THR A 1 289 ? -14.884 13.411 36.872 1.00 84.06 289 THR A N 1
ATOM 2245 C CA . THR A 1 289 ? -13.950 13.009 37.944 1.00 84.06 289 THR A CA 1
ATOM 2246 C C . THR A 1 289 ? -12.474 13.263 37.630 1.00 84.06 289 THR A C 1
ATOM 2248 O O . THR A 1 289 ? -11.612 13.093 38.495 1.00 84.06 289 THR A O 1
ATOM 2251 N N . GLY A 1 290 ? -12.151 13.616 36.384 1.00 82.94 290 GLY A N 1
ATOM 2252 C CA . GLY A 1 290 ? -10.783 13.719 35.873 1.00 82.94 290 GLY A CA 1
ATOM 2253 C C . GLY A 1 290 ? -10.038 12.380 35.777 1.00 82.94 290 GLY A C 1
ATOM 2254 O O . GLY A 1 290 ? -8.822 12.381 35.575 1.00 82.94 290 GLY A O 1
ATOM 2255 N N . LYS A 1 291 ? -10.725 11.241 35.956 1.00 80.00 291 LYS A N 1
ATOM 2256 C CA . LYS A 1 291 ? -10.144 9.890 35.942 1.00 80.00 291 LYS A CA 1
ATOM 2257 C C . LYS A 1 291 ? -11.034 8.930 35.154 1.00 80.00 291 LYS A C 1
ATOM 2259 O O . LYS A 1 291 ? -12.240 8.895 35.356 1.00 80.00 291 LYS A O 1
ATOM 2264 N N . HIS A 1 292 ? -10.443 8.089 34.302 1.00 76.88 292 HIS A N 1
ATOM 2265 C CA . HIS A 1 292 ? -11.220 7.078 33.572 1.00 76.88 292 HIS A CA 1
ATOM 2266 C C . HIS A 1 292 ? -11.608 5.897 34.478 1.00 76.88 292 HIS A C 1
ATOM 2268 O O . HIS A 1 292 ? -12.712 5.359 34.379 1.00 76.88 292 HIS A O 1
ATOM 2274 N N . GLY A 1 293 ? -10.708 5.511 35.393 1.00 80.62 293 GLY A N 1
ATOM 2275 C CA . GLY A 1 293 ? -10.960 4.542 36.461 1.00 80.62 293 GLY A CA 1
ATOM 2276 C C . GLY A 1 293 ? -11.625 3.244 35.988 1.00 80.62 293 GLY A C 1
ATOM 2277 O O . GLY A 1 293 ? -11.277 2.678 34.953 1.00 80.62 293 GLY A O 1
ATOM 2278 N N . SER A 1 294 ? -12.624 2.786 36.743 1.00 85.75 294 SER A N 1
ATOM 2279 C CA . SER A 1 294 ? -13.368 1.555 36.444 1.00 85.75 294 SER A CA 1
ATOM 2280 C C . SER A 1 294 ? -14.183 1.615 35.148 1.00 85.75 294 SER A C 1
ATOM 2282 O O . SER A 1 294 ? -14.590 0.571 34.645 1.00 85.75 294 SER A O 1
ATOM 2284 N N . ALA A 1 295 ? -14.431 2.802 34.586 1.00 85.81 295 ALA A N 1
ATOM 2285 C CA . ALA A 1 295 ? -1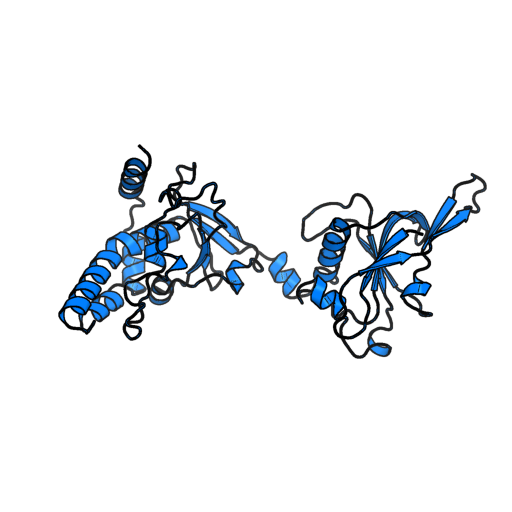5.174 2.940 33.339 1.00 85.81 295 ALA A CA 1
ATOM 2286 C C . ALA A 1 295 ? -14.320 2.570 32.118 1.00 85.81 295 ALA A C 1
ATOM 2288 O O . ALA A 1 295 ? -14.799 1.840 31.256 1.00 85.81 295 ALA A O 1
ATOM 2289 N N . ALA A 1 296 ? -13.040 2.962 32.091 1.00 87.69 296 ALA A N 1
ATOM 2290 C CA . ALA A 1 296 ? -12.111 2.473 31.068 1.00 87.69 296 ALA A CA 1
ATOM 2291 C C . ALA A 1 296 ? -11.896 0.961 31.166 1.00 87.69 296 ALA A C 1
ATOM 2293 O O . ALA A 1 296 ? -11.854 0.288 30.141 1.00 87.69 296 ALA A O 1
ATOM 2294 N N . GLN A 1 297 ? -11.840 0.407 32.383 1.00 89.94 297 GLN A N 1
ATOM 2295 C CA . GLN A 1 297 ? -11.722 -1.042 32.547 1.00 89.94 297 GLN A CA 1
ATOM 2296 C C . GLN A 1 297 ? -12.897 -1.781 31.894 1.00 89.94 297 GLN A C 1
ATOM 2298 O O . GLN A 1 297 ? -12.677 -2.752 31.185 1.00 89.94 297 GLN A O 1
ATOM 2303 N N . ARG A 1 298 ? -14.131 -1.269 32.014 1.00 90.94 298 ARG A N 1
ATOM 2304 C CA . ARG A 1 298 ? -15.298 -1.857 31.329 1.00 90.94 298 ARG A CA 1
ATOM 2305 C C . ARG A 1 298 ? -15.167 -1.856 29.809 1.00 90.94 298 ARG A C 1
ATOM 2307 O O . ARG A 1 298 ? -15.641 -2.794 29.171 1.00 90.94 298 ARG A O 1
ATOM 2314 N N . VAL A 1 299 ? -14.551 -0.826 29.227 1.00 93.31 299 VAL A N 1
ATOM 2315 C CA . VAL A 1 299 ? -14.259 -0.793 27.786 1.00 93.31 299 VAL A CA 1
ATOM 2316 C C . VAL A 1 299 ? -13.296 -1.924 27.435 1.00 93.31 299 VAL A C 1
ATOM 2318 O O . VAL A 1 299 ? -13.600 -2.724 26.553 1.00 93.31 299 VAL A O 1
ATOM 2321 N N . MET A 1 300 ? -12.188 -2.048 28.169 1.00 93.06 300 MET A N 1
ATOM 2322 C CA . MET A 1 300 ? -11.196 -3.105 27.945 1.00 93.06 300 MET A CA 1
ATOM 2323 C C . MET A 1 300 ? -11.797 -4.503 28.135 1.00 93.06 300 MET A C 1
ATOM 2325 O O . MET A 1 300 ? -11.620 -5.365 27.281 1.00 93.06 300 MET A O 1
ATOM 2329 N N . ASP A 1 301 ? -12.604 -4.698 29.179 1.00 94.19 301 ASP A N 1
ATOM 2330 C CA . ASP A 1 301 ? -13.315 -5.950 29.455 1.00 94.19 301 ASP A CA 1
ATOM 2331 C C . ASP A 1 301 ? -14.359 -6.275 28.383 1.00 94.19 301 ASP A C 1
ATOM 2333 O O . ASP A 1 301 ? -14.804 -7.416 28.277 1.00 94.19 301 ASP A O 1
ATOM 2337 N N . THR A 1 302 ? -14.827 -5.278 27.626 1.00 94.38 302 THR A N 1
ATOM 2338 C CA . THR A 1 302 ? -15.741 -5.460 26.489 1.00 94.38 302 THR A CA 1
ATOM 2339 C C . THR A 1 302 ? -14.971 -5.739 25.201 1.00 94.38 302 THR A C 1
ATOM 2341 O O . THR A 1 302 ? -15.467 -6.420 24.316 1.00 94.38 302 THR A O 1
ATOM 2344 N N . MET A 1 303 ? -13.725 -5.304 25.106 1.00 94.19 303 MET A N 1
ATOM 2345 C CA . MET A 1 303 ? -12.901 -5.382 23.909 1.00 94.19 303 MET A CA 1
ATOM 2346 C C . MET A 1 303 ? -11.925 -6.567 23.970 1.00 94.19 303 MET A C 1
ATOM 2348 O O . MET A 1 303 ? -10.717 -6.399 23.827 1.00 94.19 303 MET A O 1
ATOM 2352 N N . THR A 1 304 ? -12.450 -7.775 24.187 1.00 96.12 304 THR A N 1
ATOM 2353 C CA . THR A 1 304 ? -11.646 -9.009 24.217 1.00 96.12 304 THR A CA 1
ATOM 2354 C C . THR A 1 304 ? -11.909 -9.883 22.988 1.00 96.12 304 THR A C 1
ATOM 2356 O O . THR A 1 304 ? -12.980 -9.766 22.375 1.00 96.12 304 THR A O 1
ATOM 2359 N N . PRO A 1 305 ? -10.978 -10.786 22.618 1.00 97.56 305 PRO A N 1
ATOM 2360 C CA . PRO A 1 305 ? -11.199 -11.739 21.534 1.00 97.56 305 PRO A CA 1
ATOM 2361 C C . PRO A 1 305 ? -12.447 -12.604 21.748 1.00 97.56 305 PRO A C 1
ATOM 2363 O O . PRO A 1 305 ? -13.176 -12.875 20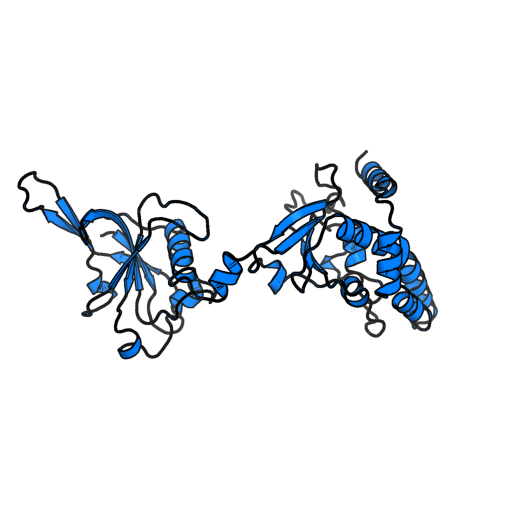.800 1.00 97.56 305 PRO A O 1
ATOM 2366 N N . GLU A 1 306 ? -12.742 -13.005 22.985 1.00 97.56 306 GLU A N 1
ATOM 2367 C CA . GLU A 1 306 ? -13.886 -13.860 23.319 1.00 97.56 306 GLU A CA 1
ATOM 2368 C C . GLU A 1 306 ? -15.211 -13.141 23.063 1.00 97.56 306 GLU A C 1
ATOM 2370 O O . GLU A 1 306 ? -16.103 -13.705 22.430 1.00 97.56 306 GLU A O 1
ATOM 2375 N N . LYS A 1 307 ? -15.336 -11.883 23.509 1.00 97.12 307 LYS A N 1
ATOM 2376 C CA . LYS A 1 307 ? -16.548 -11.083 23.283 1.00 97.12 307 LYS A CA 1
ATOM 2377 C C . LYS A 1 307 ? -16.736 -10.725 21.818 1.00 97.12 307 LYS A C 1
ATOM 2379 O O . LYS A 1 307 ? -17.857 -10.794 21.323 1.00 97.12 307 LYS A O 1
ATOM 2384 N N . TRP A 1 308 ? -15.647 -10.405 21.122 1.00 97.12 308 TRP A N 1
ATOM 2385 C CA . TRP A 1 308 ? -15.680 -10.198 19.680 1.00 97.12 308 TRP A CA 1
ATOM 2386 C C . TRP A 1 308 ? -16.141 -11.455 18.936 1.00 97.12 308 TRP A C 1
ATOM 2388 O O . TRP A 1 308 ? -17.063 -11.379 18.131 1.00 97.12 308 TRP A O 1
ATOM 2398 N N . ASN A 1 309 ? -15.564 -12.620 19.236 1.00 96.75 309 ASN A N 1
ATOM 2399 C CA . ASN A 1 309 ? -15.945 -13.875 18.588 1.00 96.75 309 ASN A CA 1
ATOM 2400 C C . ASN A 1 309 ? -17.400 -14.260 18.894 1.00 96.75 309 ASN A C 1
ATOM 2402 O O . ASN A 1 309 ? -18.103 -14.728 18.001 1.00 96.75 309 ASN A O 1
ATOM 2406 N N . ALA A 1 310 ? -17.868 -14.033 20.126 1.00 97.25 310 ALA A N 1
ATOM 2407 C CA . ALA A 1 310 ? -19.264 -14.248 20.498 1.00 97.25 310 ALA A CA 1
ATOM 2408 C C . ALA A 1 310 ? -20.212 -13.309 19.736 1.00 97.25 310 ALA A C 1
ATOM 2410 O O . ALA A 1 310 ? -21.244 -13.757 19.243 1.00 97.25 310 ALA A O 1
ATOM 2411 N N . TYR A 1 311 ? -19.846 -12.030 19.595 1.00 96.75 311 TYR A N 1
ATOM 2412 C CA . TYR A 1 311 ? -20.614 -11.074 18.800 1.00 96.75 311 TYR A CA 1
ATOM 2413 C C . TYR A 1 311 ? -20.650 -11.476 17.326 1.00 96.75 311 TYR A C 1
ATOM 2415 O O . TYR A 1 311 ? -21.728 -11.573 16.756 1.00 96.75 311 TYR A O 1
ATOM 2423 N N . LEU A 1 312 ? -19.494 -11.773 16.725 1.00 95.88 312 LEU A N 1
ATOM 2424 C CA . LEU A 1 312 ? -19.395 -12.175 15.322 1.00 95.88 312 LEU A CA 1
ATOM 2425 C C . LEU A 1 312 ? -20.222 -13.435 15.026 1.00 95.88 312 LEU A C 1
ATOM 2427 O O . LEU A 1 312 ? -20.841 -13.518 13.973 1.00 95.88 312 LEU A O 1
ATOM 2431 N N . ALA A 1 313 ? -20.262 -14.398 15.951 1.00 95.94 313 ALA A N 1
ATOM 2432 C CA . ALA A 1 313 ? -21.066 -15.611 15.804 1.00 95.94 313 ALA A CA 1
ATOM 2433 C C . ALA A 1 313 ? -22.584 -15.358 15.889 1.00 95.94 313 ALA A C 1
ATOM 2435 O O . ALA A 1 313 ? -23.357 -16.135 15.335 1.00 95.94 313 ALA A O 1
ATOM 2436 N N . ALA A 1 314 ? -23.005 -14.302 16.591 1.00 95.44 314 ALA A N 1
ATOM 2437 C CA . ALA A 1 314 ? -24.406 -13.912 16.751 1.00 95.44 314 ALA A CA 1
ATOM 2438 C C . ALA A 1 314 ? -24.843 -12.790 15.791 1.00 95.44 314 ALA A C 1
ATOM 2440 O O . ALA A 1 314 ? -26.015 -12.418 15.788 1.00 95.44 314 ALA A O 1
ATOM 2441 N N . TRP A 1 315 ? -23.913 -12.227 15.016 1.00 94.94 315 TRP A N 1
ATOM 2442 C CA . TRP A 1 315 ? -24.171 -11.107 14.121 1.00 94.94 315 TRP A CA 1
ATOM 2443 C C . TRP A 1 315 ? -25.044 -11.555 12.946 1.00 94.94 315 TRP A C 1
ATOM 2445 O O . TRP A 1 315 ? -24.729 -12.519 12.250 1.00 94.94 315 TRP A O 1
ATOM 2455 N N . ASP A 1 316 ? -26.157 -10.855 12.743 1.00 88.62 316 ASP A N 1
ATOM 2456 C CA . ASP A 1 316 ? -27.211 -11.226 11.795 1.00 88.62 316 ASP A CA 1
ATOM 2457 C C . ASP A 1 316 ? -27.046 -10.589 10.407 1.00 88.62 316 ASP A C 1
ATOM 2459 O O . ASP A 1 316 ? -27.818 -10.888 9.496 1.00 88.62 316 ASP A O 1
ATOM 2463 N N . GLY A 1 317 ? -26.052 -9.712 10.237 1.00 84.50 317 GLY A N 1
ATOM 2464 C CA . GLY A 1 317 ? -25.832 -8.989 8.988 1.00 84.50 317 GLY A CA 1
ATOM 2465 C C . GLY A 1 317 ? -26.922 -7.970 8.657 1.00 84.50 317 GLY A C 1
ATOM 2466 O O . GLY A 1 317 ? -27.043 -7.575 7.501 1.00 84.50 317 GLY A O 1
ATOM 2467 N N . SER A 1 318 ? -27.741 -7.561 9.632 1.00 79.88 318 SER A N 1
ATOM 2468 C CA . SER A 1 318 ? -28.840 -6.631 9.394 1.00 79.88 318 SER A CA 1
ATOM 2469 C C . SER A 1 318 ? -28.326 -5.255 8.971 1.00 79.88 318 SER A C 1
ATOM 2471 O O . SER A 1 318 ? -27.725 -4.513 9.750 1.00 79.88 318 SER A O 1
ATOM 2473 N N . ASP A 1 319 ? -28.640 -4.873 7.735 1.00 79.19 319 ASP A N 1
ATOM 2474 C CA . ASP A 1 319 ? -28.291 -3.562 7.184 1.00 79.19 319 ASP A CA 1
ATOM 2475 C C . ASP A 1 319 ? -29.288 -2.461 7.560 1.00 79.19 319 ASP A C 1
ATOM 2477 O O . ASP A 1 319 ? -29.089 -1.301 7.203 1.00 79.19 319 ASP A O 1
ATOM 2481 N N . LYS A 1 320 ? -30.321 -2.783 8.348 1.00 79.06 320 LYS A N 1
ATOM 2482 C CA . LYS A 1 320 ? -31.408 -1.857 8.688 1.00 79.06 320 LYS A CA 1
ATOM 2483 C C . LYS A 1 320 ? -30.896 -0.529 9.256 1.00 79.06 320 LYS A C 1
ATOM 2485 O O . LYS A 1 320 ? -31.278 0.534 8.781 1.00 79.06 320 LYS A O 1
ATOM 2490 N N . TRP A 1 321 ? -29.989 -0.586 10.232 1.00 79.69 321 TRP A N 1
ATOM 2491 C CA . TRP A 1 321 ? -29.400 0.621 10.820 1.00 79.69 321 TRP A CA 1
ATOM 2492 C C . TRP A 1 321 ? -28.592 1.433 9.793 1.00 79.69 321 TRP A C 1
ATOM 2494 O O . TRP A 1 321 ? -28.660 2.662 9.769 1.00 79.69 321 TRP A O 1
ATOM 2504 N N . TRP A 1 322 ? -27.828 0.757 8.931 1.00 79.88 322 TRP A N 1
ATOM 2505 C CA . TRP A 1 322 ? -27.018 1.412 7.905 1.00 79.88 322 TRP A CA 1
ATOM 2506 C C . TRP A 1 322 ? -27.888 2.121 6.861 1.00 79.88 322 TRP A C 1
ATOM 2508 O O . TRP A 1 322 ? -27.595 3.253 6.475 1.00 79.88 322 TRP A O 1
ATOM 2518 N N . GLU A 1 323 ? -28.967 1.472 6.429 1.00 82.94 323 GLU A N 1
ATOM 2519 C CA . GLU A 1 323 ? -29.942 2.035 5.498 1.00 82.94 323 GLU A CA 1
ATOM 2520 C C . GLU A 1 323 ? -30.669 3.243 6.098 1.00 82.94 323 GLU A C 1
ATOM 2522 O O . GLU A 1 323 ? -30.768 4.272 5.431 1.00 82.94 323 GLU A O 1
ATOM 2527 N N . GLU A 1 324 ? -31.096 3.161 7.363 1.00 82.06 324 GLU A N 1
ATOM 2528 C CA . GLU A 1 324 ? -31.715 4.277 8.094 1.00 82.06 324 GLU A CA 1
ATOM 2529 C C . GLU A 1 324 ? -30.774 5.492 8.163 1.00 82.06 324 GLU A C 1
ATOM 2531 O O . GLU A 1 324 ? -31.162 6.606 7.811 1.00 82.06 324 GLU A O 1
ATOM 2536 N N . GLN A 1 325 ? -29.507 5.279 8.537 1.00 77.06 325 GLN A N 1
ATOM 2537 C CA . GLN A 1 325 ? -28.506 6.350 8.611 1.00 77.06 325 GLN A CA 1
ATOM 2538 C C . GLN A 1 325 ? -28.171 6.955 7.245 1.00 77.06 325 GLN A C 1
ATOM 2540 O O . GLN A 1 325 ? -27.920 8.159 7.133 1.00 77.06 325 GLN A O 1
ATOM 2545 N N . ARG A 1 326 ? -28.149 6.133 6.193 1.00 75.81 326 ARG A N 1
ATOM 2546 C CA . ARG A 1 326 ? -27.904 6.614 4.835 1.00 75.81 326 ARG A CA 1
ATOM 2547 C C . ARG A 1 326 ? -29.077 7.448 4.325 1.00 75.81 326 ARG A C 1
ATOM 2549 O O . ARG A 1 326 ? -28.832 8.510 3.764 1.00 75.81 326 ARG A O 1
ATOM 2556 N N . ALA A 1 327 ? -30.311 6.993 4.539 1.00 80.50 327 ALA A N 1
ATOM 2557 C CA . ALA A 1 327 ? -31.521 7.709 4.142 1.00 80.50 327 ALA A CA 1
ATOM 2558 C C . ALA A 1 327 ? -31.666 9.058 4.866 1.00 80.50 327 ALA A C 1
ATOM 2560 O O . ALA A 1 327 ? -32.060 10.038 4.247 1.00 80.50 327 ALA A O 1
ATOM 2561 N N . GLU A 1 328 ? -31.282 9.145 6.145 1.00 77.62 328 GLU A N 1
ATOM 2562 C CA . GLU A 1 328 ? -31.278 10.412 6.893 1.00 77.62 328 GLU A CA 1
ATOM 2563 C C . GLU A 1 328 ? -30.341 11.459 6.260 1.00 77.62 328 GLU A C 1
ATOM 2565 O O . GLU A 1 328 ? -30.660 12.647 6.215 1.00 77.62 328 GLU A O 1
ATOM 2570 N N . LYS A 1 329 ? -29.183 11.026 5.745 1.00 69.62 329 LYS A N 1
ATOM 2571 C CA . LYS A 1 329 ? -28.175 11.921 5.151 1.00 69.62 329 LYS A CA 1
ATOM 2572 C C . LYS A 1 329 ? -28.363 12.175 3.655 1.00 69.62 329 LYS A C 1
ATOM 2574 O O . LYS A 1 329 ? -27.849 13.174 3.153 1.00 69.62 329 LYS A O 1
ATOM 2579 N N . PHE A 1 330 ? -29.058 11.279 2.957 1.00 67.56 330 PHE A N 1
ATOM 2580 C CA . PHE A 1 330 ? -29.296 11.310 1.512 1.00 67.56 330 PHE A CA 1
ATOM 2581 C C . PHE A 1 330 ? -30.749 10.902 1.199 1.00 67.56 330 PHE A C 1
ATOM 2583 O O . PHE A 1 330 ? -30.960 9.781 0.725 1.00 67.56 330 PHE A O 1
ATOM 2590 N N . PRO A 1 331 ? -31.732 11.769 1.509 1.00 59.53 331 PRO A N 1
ATOM 2591 C CA . PRO A 1 331 ? -33.153 11.498 1.282 1.00 59.53 331 PRO A CA 1
ATOM 2592 C C . PRO A 1 331 ? -33.544 11.419 -0.199 1.00 59.53 331 PRO A C 1
ATOM 2594 O O . PRO A 1 331 ? -32.878 12.072 -1.041 1.00 59.53 331 PRO A O 1
#

pLDDT: mean 86.14, std 11.11, range [43.31, 98.25]

Foldseek 3Di:
DAWWWKQAQDPPDAIDIDDWDKDWDADPPPPRQIWIFTPCCVPQPPADKDKDKDQDLPLVRGGHPWIKIKIHHPCFVVPFPAARVNLCVLLVNLFPDRHHGMMMMWTADDDDDRIGSDTHHDDPVNSVSVNSCRNCPPPPDPSNCQQPPFFFWWKWAAFLLDPDPDRIDIDGHRSPHCLLVPFDWQQLCVQLVFTKTKDADDDPDDDDDLLLSFDDVLQQLSQQDLPQVPPVGQLGHPPVSDDSHRGTMIMGTNVSHHDDPLLSVLSSCCSPVPLNVLSVVLVVVCVVPVHSPVSSVVSSVCSHNVNSVVSSVVPPPDCPVVVVVSVVSPD

Mean predicted aligned error: 12.94 Å

Nearest PDB structures (foldseek):
  4nzd-assembly3_C  TM=1.590E-01  e=9.470E+00  Homo sapiens

Sequence (331 aa):
MRRVIFFPAHTGAKPEFRWLNVHTMLMDKGDGSTYQTPDVQSLLGDGSPQTIRFDENLILGAKLNLGINVCFDDNFLDSYSSANTAILTATNRKAGHEWRGPVVAYCGKRVDPGDFSKIEDMDMASVTDVAAFLIDYYNKTMVHKLRKGPKVPGVKAFCFGEPSKERAKAVLVPRMHPVFEVGEVSAISKNVGMPLLLSKDAVKITGPYVTGTYCNPALTFMMVGCDSNQRSDFGWAPLKWMGGEVPNTLIVRLDRQPLNIDQVVAFGDYCYQVLRPVFEIACEKFGETGKHGSAAQRVMDTMTPEKWNAYLAAWDGSDKWWEEQRAEKFP

Radius of gyration: 28.01 Å; Cα contacts (8 Å, |Δi|>4): 627; chains: 1; bounding box: 69×40×90 Å

Secondary structure (DSSP, 8-state):
-EEEEEE--STT---EEEEE-EEEEE-TTSS--EEEEE-THHHH-SS-EEEEEEEEETTTTEEEEEEEEEEEES-HHHH-SSB-HHHHHHTTT--SS--BS-EEEEEEEEEETTEEEEEE---HHHHHHHHHHHHHTTS-SHHHHHHHSPPEEEEEEPPTTSS-S-SEEEEEE-TT-THHHHPEEPHHHHHTT--EEEEE------SSS--STT--HHHHHHT-B--TT-TTTBT---GGG-SS----EEEEETT-----HHHHHHHHHIIIIIIHHHHHHHHHHHHHHS--HHHHHHHHHHSSHHHHHHHHHH-----HHHHHHHHHH--

Solvent-accessible surface area (backbone atoms only — not comparable to full-atom values): 18010 Å² total; per-residue (Å²): 105,35,37,24,44,34,25,46,41,51,89,85,34,58,65,41,82,42,79,35,51,55,48,77,44,76,48,93,80,78,77,78,48,57,32,34,40,72,50,57,46,87,75,63,44,97,65,78,63,44,77,49,74,48,52,56,30,80,78,79,75,40,76,46,97,50,31,36,37,42,34,32,50,74,60,25,84,82,78,29,97,54,64,18,32,4,52,34,60,68,34,73,67,48,42,35,52,88,53,28,40,36,36,40,35,46,34,32,45,69,76,50,99,80,36,16,68,40,73,47,67,56,52,74,66,51,51,54,42,51,35,39,45,47,31,49,40,84,75,70,36,70,64,40,50,37,59,76,37,86,53,31,37,15,28,38,38,48,14,66,58,44,90,64,90,60,63,55,42,76,40,76,38,50,65,72,41,62,53,81,78,74,30,46,68,21,51,51,29,47,51,35,74,52,41,31,22,42,34,68,53,84,76,84,76,85,70,98,68,90,78,50,47,36,24,27,68,34,65,26,43,37,39,22,29,72,49,80,86,42,80,88,35,41,66,33,40,54,70,83,47,41,90,46,56,29,43,40,27,44,35,34,36,72,86,55,48,82,41,57,49,66,62,54,53,51,46,26,47,42,28,48,70,60,43,39,62,44,32,51,56,18,48,51,45,20,74,76,66,77,46,46,66,74,38,44,49,52,40,54,75,56,44,29,40,66,53,45,52,54,46,61,76,67,58,81,79,74,55,63,66,59,51,53,58,40,42,74,77,58,117